Protein AF-A0A6N6PFJ3-F1 (afdb_monomer_lite)

Foldseek 3Di:
DDQDPPPQLLQQLLLVLLVVLQVLCPVQAFEFLAPDPDPVRGSDDRHDDPPQDSLLSVLLLLVSLVVSQFPHFPDRYWYNSSDWGDQGWTHHPNAIKGKTAQAWEQFAPPRDIDRARMWIFSDRPRDYLVGTAETEHRAARDADDPVNLVVQLVRCVRSVYLFAEYEYQDDHDPVRCVVSLLQLHHYDYLQCHHPCVCVSSVPSVVSSVVSSVSVVCRSVPSSNNVSVVVVVVVVVVVVVVD

Secondary structure (DSSP, 8-state):
--S----HHHHHHHHHHHHHHHHHTTTT-EEBSSSS--GGGBS-SSS--TTS-HHHHHHHHHHHHHHHHSSEE--SEE--TTS-EEEEEEEETTEEEEEEES--B--SSS---B--SEEEESSSSSP-TTTEEEEEEEE-SS---HHHHHHHHHHHHHTT-SEEEEEESS---HHHHHHHHHTT-EEEE-STTSTTHHHHHH-HHHHHHHHHHHHHHHHHH-HHHHHHHHHHHHHHHHHH--

Radius of gyration: 18.18 Å; chains: 1; bounding box: 52×40×50 Å

Structure (mmCIF, N/CA/C/O backbone):
data_AF-A0A6N6PFJ3-F1
#
_entry.id   AF-A0A6N6PFJ3-F1
#
loop_
_atom_site.group_PDB
_atom_site.id
_atom_site.type_symbol
_atom_site.label_atom_id
_atom_site.label_alt_id
_atom_site.label_comp_id
_atom_site.label_asym_id
_atom_site.label_entity_id
_atom_site.label_seq_id
_atom_site.pdbx_PDB_ins_code
_atom_site.Cartn_x
_atom_site.Cartn_y
_atom_site.Cartn_z
_atom_site.occupancy
_atom_site.B_iso_or_equiv
_atom_site.auth_seq_id
_atom_site.auth_comp_id
_atom_site.auth_asym_id
_atom_site.auth_atom_id
_atom_site.pdbx_PDB_model_num
ATOM 1 N N . MET A 1 1 ? -1.881 21.191 -17.661 1.00 35.72 1 MET A N 1
ATOM 2 C CA . MET A 1 1 ? -3.012 20.620 -16.899 1.00 35.72 1 MET A CA 1
ATOM 3 C C . MET A 1 1 ? -2.666 20.710 -15.430 1.00 35.72 1 MET A C 1
ATOM 5 O O . MET A 1 1 ? -1.592 20.262 -15.059 1.00 35.72 1 MET A O 1
ATOM 9 N N . THR A 1 2 ? -3.509 21.355 -14.636 1.00 32.47 2 THR A N 1
ATOM 10 C CA . THR A 1 2 ? -3.281 21.620 -13.210 1.00 32.47 2 THR A CA 1
ATOM 11 C C . THR A 1 2 ? -3.648 20.371 -12.399 1.00 32.47 2 THR A C 1
ATOM 13 O O . THR A 1 2 ? -4.821 19.996 -12.398 1.00 32.47 2 THR A O 1
ATOM 16 N N . PRO A 1 3 ? -2.707 19.688 -11.724 1.00 39.97 3 PRO A N 1
ATOM 17 C CA . PRO A 1 3 ? -3.039 18.558 -10.869 1.00 39.97 3 PRO A CA 1
ATOM 18 C C . PRO A 1 3 ? -3.473 19.085 -9.497 1.00 39.97 3 PRO A C 1
ATOM 20 O O . PRO A 1 3 ? -2.652 19.238 -8.603 1.00 39.97 3 PRO A O 1
ATOM 23 N N . GLN A 1 4 ? -4.756 19.430 -9.371 1.00 44.47 4 GLN A N 1
ATOM 24 C CA . GLN A 1 4 ? -5.528 19.520 -8.121 1.00 44.47 4 GLN A CA 1
ATOM 25 C C . GLN A 1 4 ? -6.959 19.954 -8.474 1.00 44.47 4 GLN A C 1
ATOM 27 O O . GLN A 1 4 ? -7.390 21.069 -8.201 1.00 44.47 4 GLN A O 1
ATOM 32 N N . GLN A 1 5 ? -7.718 19.073 -9.126 1.00 52.88 5 GLN A N 1
ATOM 33 C CA . GLN A 1 5 ? -9.142 19.049 -8.815 1.00 52.88 5 GLN A CA 1
ATOM 34 C C . GLN A 1 5 ? -9.257 18.206 -7.551 1.00 52.88 5 GLN A C 1
ATOM 36 O O . GLN A 1 5 ? -9.000 17.002 -7.574 1.00 52.88 5 GLN A O 1
ATOM 41 N N . ASP A 1 6 ? -9.532 18.869 -6.427 1.00 71.38 6 ASP A N 1
ATOM 42 C CA . ASP A 1 6 ? -10.048 18.193 -5.244 1.00 71.38 6 ASP A CA 1
ATOM 43 C C . ASP A 1 6 ? -11.281 17.416 -5.701 1.00 71.38 6 ASP A C 1
ATOM 45 O O . ASP A 1 6 ? -12.281 18.014 -6.085 1.00 71.38 6 ASP A O 1
ATOM 49 N N . ASP A 1 7 ? -11.180 16.090 -5.732 1.00 86.75 7 ASP A N 1
ATOM 50 C CA . ASP A 1 7 ? -12.305 15.199 -5.982 1.00 86.75 7 ASP A CA 1
ATOM 51 C C . ASP A 1 7 ? -12.943 14.858 -4.625 1.00 86.75 7 ASP A C 1
ATOM 53 O O . ASP A 1 7 ? -12.467 13.950 -3.924 1.00 86.75 7 ASP A O 1
ATOM 57 N N . PRO A 1 8 ? -13.965 15.617 -4.178 1.00 90.81 8 PRO A N 1
ATOM 58 C CA . PRO A 1 8 ? -14.536 15.452 -2.849 1.00 90.81 8 PRO A CA 1
ATOM 59 C C . PRO A 1 8 ? -15.237 14.103 -2.688 1.00 90.81 8 PRO A C 1
ATOM 61 O O . PRO A 1 8 ? -15.271 13.569 -1.579 1.00 90.81 8 PRO A O 1
ATOM 64 N N . GLU A 1 9 ? -15.775 13.538 -3.771 1.00 93.06 9 GLU A N 1
ATOM 65 C CA . GLU A 1 9 ? -16.478 12.258 -3.733 1.00 93.06 9 GLU A CA 1
ATOM 66 C C . GLU A 1 9 ? -15.495 11.107 -3.544 1.00 93.06 9 GLU A C 1
ATOM 68 O O . GLU A 1 9 ? -15.681 10.285 -2.648 1.00 93.06 9 GLU A O 1
ATOM 73 N N . ALA A 1 10 ? -14.409 11.081 -4.321 1.00 92.56 10 ALA A N 1
ATOM 74 C CA . ALA A 1 10 ? -13.357 10.082 -4.166 1.00 92.56 10 ALA A CA 1
ATOM 75 C C . ALA A 1 10 ? -12.682 10.184 -2.790 1.00 92.56 10 ALA A C 1
ATOM 77 O O . ALA A 1 10 ? -12.430 9.175 -2.128 1.00 92.56 10 ALA A O 1
ATOM 78 N N . ARG A 1 11 ? -12.454 11.410 -2.303 1.00 94.06 11 ARG A N 1
ATOM 79 C CA . ARG A 1 11 ? -11.951 11.659 -0.947 1.00 94.06 11 ARG A CA 1
ATOM 80 C C . ARG A 1 11 ? -12.888 11.098 0.126 1.00 94.06 11 ARG A C 1
ATOM 82 O O . ARG A 1 11 ? -12.424 10.474 1.081 1.00 94.06 11 ARG A O 1
ATOM 89 N N . LEU A 1 12 ? -14.195 11.314 -0.014 1.00 95.31 12 LEU A N 1
ATOM 90 C CA . LEU A 1 12 ? -15.191 10.775 0.910 1.00 95.31 12 LEU A CA 1
ATOM 91 C C . LEU A 1 12 ? -15.272 9.244 0.825 1.00 95.31 12 LEU A C 1
ATOM 93 O O . LEU A 1 12 ? -15.389 8.588 1.857 1.00 95.31 12 LEU A O 1
ATOM 97 N N . ALA A 1 13 ? -15.162 8.671 -0.373 1.00 95.69 13 ALA A N 1
ATOM 98 C CA . ALA A 1 13 ? -15.132 7.227 -0.583 1.00 95.69 13 ALA A CA 1
ATOM 99 C C . ALA A 1 13 ? -13.920 6.576 0.104 1.00 95.69 13 ALA A C 1
ATOM 101 O O . ALA A 1 13 ? -14.083 5.596 0.829 1.00 95.69 13 ALA A O 1
ATOM 102 N N . LEU A 1 14 ? -12.726 7.168 -0.033 1.00 96.50 14 LEU A N 1
ATOM 103 C CA . LEU A 1 14 ? -11.518 6.741 0.686 1.00 96.50 14 LEU A CA 1
ATOM 104 C C . LEU A 1 14 ? -11.715 6.787 2.205 1.00 96.50 14 LEU A C 1
ATOM 106 O O . LEU A 1 14 ? -11.355 5.842 2.904 1.00 96.50 14 LEU A O 1
ATOM 110 N N . TRP A 1 15 ? -12.319 7.861 2.721 1.00 97.25 15 TRP A N 1
ATOM 111 C CA . TRP A 1 15 ? -12.617 7.984 4.148 1.00 97.25 15 TRP A CA 1
ATOM 112 C C . TRP A 1 15 ? -13.581 6.900 4.638 1.00 97.25 15 TRP A C 1
ATOM 114 O O . TRP A 1 15 ? -13.309 6.229 5.629 1.00 97.25 15 TRP A O 1
ATOM 124 N N . ARG A 1 16 ? -14.681 6.670 3.915 1.00 97.31 16 ARG A N 1
ATOM 125 C CA . ARG A 1 16 ? -15.645 5.612 4.249 1.00 97.31 16 ARG A CA 1
ATOM 126 C C . ARG A 1 16 ? -15.016 4.222 4.182 1.00 97.31 16 ARG A C 1
ATOM 128 O O . ARG A 1 16 ? -15.313 3.387 5.029 1.00 97.31 16 ARG A O 1
ATOM 135 N N . ALA A 1 17 ? -14.125 3.982 3.220 1.00 97.69 17 ALA A N 1
ATOM 136 C CA . ALA A 1 17 ? -13.386 2.728 3.123 1.00 97.69 17 ALA A CA 1
ATOM 137 C C . ALA A 1 17 ? -12.462 2.528 4.332 1.00 97.69 17 ALA A C 1
ATOM 139 O O . ALA A 1 17 ? -12.436 1.440 4.897 1.00 97.69 17 ALA A O 1
ATOM 140 N N . LEU A 1 18 ? -11.765 3.573 4.790 1.00 97.94 18 LEU A N 1
ATOM 141 C CA . LEU A 1 18 ? -10.953 3.516 6.011 1.00 97.94 18 LEU A CA 1
ATOM 142 C C . LEU A 1 18 ? -11.776 3.156 7.247 1.00 97.94 18 LEU A C 1
ATOM 144 O O . LEU A 1 18 ? -11.368 2.277 8.005 1.00 97.94 18 LEU A O 1
ATOM 148 N N . LEU A 1 19 ? -12.930 3.803 7.436 1.00 97.19 19 LEU A N 1
ATOM 149 C CA . LEU A 1 19 ? -13.835 3.486 8.543 1.00 97.19 19 LEU A CA 1
ATOM 150 C C . LEU A 1 19 ? -14.311 2.033 8.463 1.00 97.19 19 LEU A C 1
ATOM 152 O O . LEU A 1 19 ? -14.196 1.305 9.444 1.00 97.19 19 LEU A O 1
ATOM 156 N N . ASN A 1 20 ? -14.731 1.581 7.277 1.00 96.56 20 ASN A N 1
ATOM 157 C CA . ASN A 1 20 ? -15.160 0.201 7.057 1.00 96.56 20 ASN A CA 1
ATOM 158 C C . ASN A 1 20 ? -14.063 -0.817 7.408 1.00 96.56 20 ASN A C 1
ATOM 160 O O . ASN A 1 20 ? -14.332 -1.811 8.081 1.00 96.56 20 ASN A O 1
ATOM 164 N N . VAL A 1 21 ? -12.813 -0.588 6.987 1.00 97.31 21 VAL A N 1
ATOM 165 C CA . VAL A 1 21 ? -11.711 -1.498 7.343 1.00 97.31 21 VAL A CA 1
ATOM 166 C C . VAL A 1 21 ? -11.401 -1.427 8.832 1.00 97.31 21 VAL A C 1
ATOM 168 O O . VAL A 1 21 ? -11.184 -2.466 9.449 1.00 97.31 21 VAL A O 1
ATOM 171 N N . SER A 1 22 ? -11.407 -0.231 9.423 1.00 96.94 22 SER A N 1
ATOM 172 C CA . SER A 1 22 ? -11.178 -0.046 10.857 1.00 96.94 22 SER A CA 1
ATOM 173 C C . SER A 1 22 ? -12.205 -0.807 11.700 1.00 96.94 22 SER A C 1
ATOM 175 O O . SER A 1 22 ? -11.836 -1.443 12.683 1.00 96.94 22 SER A O 1
ATOM 177 N N . GLU A 1 23 ? -13.479 -0.787 11.309 1.00 95.69 23 GLU A N 1
ATOM 178 C CA . GLU A 1 23 ? -14.543 -1.565 11.953 1.00 95.69 23 GLU A CA 1
ATOM 179 C C . GLU A 1 23 ? -14.318 -3.071 11.800 1.00 95.69 23 GLU A C 1
ATOM 181 O O . GLU A 1 23 ? -14.453 -3.817 12.763 1.00 95.69 23 GLU A O 1
ATOM 186 N N . ARG A 1 24 ? -13.903 -3.536 10.618 1.00 96.06 24 ARG A N 1
ATOM 187 C CA . ARG A 1 24 ? -13.606 -4.961 10.372 1.00 96.06 24 ARG A CA 1
ATOM 188 C C . ARG A 1 24 ? -12.360 -5.464 11.097 1.00 96.06 24 ARG A C 1
ATOM 190 O O . ARG A 1 24 ? -12.222 -6.665 11.311 1.00 96.06 24 ARG A O 1
ATOM 197 N N . LEU A 1 25 ? -11.445 -4.563 11.443 1.00 96.81 25 LEU A N 1
ATOM 198 C CA . LEU A 1 25 ? -10.287 -4.851 12.285 1.00 96.81 25 LEU A CA 1
ATOM 199 C C . LEU A 1 25 ? -10.635 -4.845 13.780 1.00 96.81 25 LEU A C 1
ATOM 201 O O . LEU A 1 25 ? -9.824 -5.311 14.587 1.00 96.81 25 LEU A O 1
ATOM 205 N N . ALA A 1 26 ? -11.826 -4.367 14.164 1.00 93.69 26 ALA A N 1
ATOM 206 C CA . ALA A 1 26 ? -12.260 -4.373 15.553 1.00 93.69 26 ALA A CA 1
ATOM 207 C C . ALA A 1 26 ? -12.251 -5.804 16.113 1.00 93.69 26 ALA A C 1
ATOM 209 O O . ALA A 1 26 ? -12.716 -6.750 15.484 1.00 93.69 26 ALA A O 1
ATOM 210 N N . GLY A 1 27 ? -11.668 -5.963 17.301 1.00 92.38 27 GLY A N 1
ATOM 211 C CA . GLY A 1 27 ? -11.434 -7.269 17.925 1.00 92.38 27 GLY A CA 1
ATOM 212 C C . GLY A 1 27 ? -10.081 -7.903 17.583 1.00 92.38 27 GLY A C 1
ATOM 213 O O . GLY A 1 27 ? -9.608 -8.724 18.360 1.00 92.38 27 GLY A O 1
ATOM 214 N N . ARG A 1 28 ? -9.417 -7.484 16.494 1.00 96.31 28 ARG A N 1
ATOM 215 C CA . ARG A 1 28 ? -8.038 -7.895 16.159 1.00 96.31 28 ARG A CA 1
ATOM 216 C C . ARG A 1 28 ? -7.018 -6.819 16.519 1.00 96.31 28 ARG A C 1
ATOM 218 O O . ARG A 1 28 ? -6.002 -7.118 17.132 1.00 96.31 28 ARG A O 1
ATOM 225 N N . CYS A 1 29 ? -7.304 -5.565 16.172 1.00 96.19 29 CYS A N 1
ATOM 226 C CA . CYS A 1 29 ? -6.522 -4.407 16.598 1.00 96.19 29 CYS A CA 1
ATOM 227 C C . CYS A 1 29 ? -7.373 -3.129 16.575 1.00 96.19 29 CYS A C 1
ATOM 229 O O . CYS A 1 29 ? -8.231 -2.956 15.709 1.00 96.19 29 CYS A O 1
ATOM 231 N N . ALA A 1 30 ? -7.114 -2.197 17.488 1.00 95.75 30 ALA A N 1
ATOM 232 C CA . ALA A 1 30 ? -7.707 -0.865 17.444 1.00 95.75 30 ALA A CA 1
ATOM 233 C C . ALA A 1 30 ? -6.847 0.097 16.607 1.00 95.75 30 ALA A C 1
ATOM 235 O O . ALA A 1 30 ? -5.619 0.090 16.696 1.00 95.75 30 ALA A O 1
ATOM 236 N N . VAL A 1 31 ? -7.500 0.942 15.806 1.00 96.56 31 VAL A N 1
ATOM 237 C CA . VAL A 1 31 ? -6.848 1.849 14.850 1.00 96.56 31 VAL A CA 1
ATOM 238 C C . VAL A 1 31 ? -7.044 3.307 15.268 1.00 96.56 31 VAL A C 1
ATOM 240 O O . VAL A 1 31 ? -8.169 3.745 15.522 1.00 96.56 31 VAL A O 1
ATOM 243 N N . PHE A 1 32 ? -5.951 4.071 15.308 1.00 96.25 32 PHE A N 1
ATOM 244 C CA . PHE A 1 32 ? -5.934 5.458 15.770 1.00 96.25 32 PHE A CA 1
ATOM 245 C C . PHE A 1 32 ? -5.238 6.392 14.772 1.00 96.25 32 PHE A C 1
ATOM 247 O O . PHE A 1 32 ? -4.168 6.091 14.238 1.00 96.25 32 PHE A O 1
ATOM 254 N N . ALA A 1 33 ? -5.819 7.574 14.579 1.00 94.19 33 ALA A N 1
ATOM 255 C CA . ALA A 1 33 ? -5.208 8.700 13.879 1.00 94.19 33 ALA A CA 1
ATOM 256 C C . ALA A 1 33 ? -4.130 9.400 14.727 1.00 94.19 33 ALA A C 1
ATOM 258 O O . ALA A 1 33 ? -3.203 9.993 14.180 1.00 94.19 33 ALA A O 1
ATOM 259 N N . SER A 1 34 ? -4.241 9.335 16.054 1.00 92.12 34 SER A N 1
ATOM 260 C CA . SER A 1 34 ? -3.314 9.944 17.014 1.00 92.12 34 SER A CA 1
ATOM 261 C C . SER A 1 34 ? -2.067 9.092 17.251 1.00 92.12 34 SER A C 1
ATOM 263 O O . SER A 1 34 ? -2.073 7.881 17.049 1.00 92.12 34 SER A O 1
ATOM 265 N N . ARG A 1 35 ? -0.991 9.715 17.753 1.00 90.00 35 ARG A N 1
ATOM 266 C CA . ARG A 1 35 ? 0.256 9.018 18.140 1.00 90.00 35 ARG A CA 1
ATOM 267 C C . ARG A 1 35 ? 0.108 8.122 19.368 1.00 90.00 35 ARG A C 1
ATOM 269 O O . ARG A 1 35 ? 0.839 7.145 19.491 1.00 90.00 35 ARG A O 1
ATOM 276 N N . LEU A 1 36 ? -0.828 8.456 20.251 1.00 90.25 36 LEU A N 1
ATOM 277 C CA . LEU A 1 36 ? -1.153 7.691 21.453 1.00 90.25 36 LEU A CA 1
ATOM 278 C C . LEU A 1 36 ? -2.546 7.065 21.308 1.00 90.25 36 LEU A C 1
ATOM 280 O O . LEU A 1 36 ? -3.405 7.692 20.686 1.00 90.25 36 LEU A O 1
ATOM 284 N N . PRO A 1 37 ? -2.796 5.869 21.867 1.00 89.00 37 PRO A N 1
ATOM 285 C CA . PRO A 1 37 ? -4.084 5.185 21.766 1.00 89.00 37 PRO A CA 1
ATOM 286 C C . PRO A 1 37 ? -5.121 5.826 22.703 1.00 89.00 37 PRO A C 1
ATOM 288 O O . PRO A 1 37 ? -5.411 5.316 23.782 1.00 89.00 37 PRO A O 1
ATOM 291 N N . MET A 1 38 ? -5.657 6.974 22.297 1.00 89.50 38 MET A N 1
ATOM 292 C CA . MET A 1 38 ? -6.674 7.731 23.030 1.00 89.50 38 MET A CA 1
ATOM 293 C C . MET A 1 38 ? -8.038 7.586 22.346 1.00 89.50 38 MET A C 1
ATOM 295 O O . MET A 1 38 ? -8.109 7.383 21.134 1.00 89.50 38 MET A O 1
ATOM 299 N N . GLN A 1 39 ? -9.132 7.635 23.112 1.00 81.81 39 GLN A N 1
ATOM 300 C CA . GLN A 1 39 ? -10.478 7.360 22.589 1.00 81.81 39 GLN A CA 1
ATOM 301 C C . GLN A 1 39 ? -10.910 8.358 21.500 1.00 81.81 39 GLN A C 1
ATOM 303 O O . GLN A 1 39 ? -11.465 7.944 20.485 1.00 81.81 39 GLN A O 1
ATOM 308 N N . ASP A 1 40 ? -10.598 9.638 21.690 1.00 84.25 40 ASP A N 1
ATOM 309 C CA . ASP A 1 40 ? -10.771 10.740 20.731 1.00 84.25 40 ASP A CA 1
ATOM 310 C C . ASP A 1 40 ? -9.865 10.621 19.495 1.00 84.25 40 ASP A C 1
ATOM 312 O O . ASP A 1 40 ? -10.120 11.217 18.453 1.00 84.25 40 ASP A O 1
ATOM 316 N N . GLY A 1 41 ? -8.804 9.827 19.601 1.00 84.06 41 GLY A N 1
ATOM 317 C CA . GLY A 1 41 ? -7.869 9.543 18.527 1.00 84.06 41 GLY A CA 1
ATOM 318 C C . GLY A 1 41 ? -8.284 8.400 17.604 1.00 84.06 41 GLY A C 1
ATOM 319 O O . GLY A 1 41 ? -7.562 8.120 16.645 1.00 84.06 41 GLY A O 1
ATOM 320 N N . ARG A 1 42 ? -9.396 7.703 17.875 1.00 90.56 42 ARG A N 1
ATOM 321 C CA . ARG A 1 42 ? -9.893 6.620 17.007 1.00 90.56 42 ARG A CA 1
ATOM 322 C C . ARG A 1 42 ? -10.372 7.164 15.662 1.00 90.56 42 ARG A C 1
ATOM 324 O O . ARG A 1 42 ? -10.829 8.297 15.562 1.00 90.56 42 ARG A O 1
ATOM 331 N N . LEU A 1 43 ? -10.303 6.343 14.616 1.00 90.81 43 LEU A N 1
ATOM 332 C CA . LEU A 1 43 ? -10.929 6.694 13.339 1.00 90.81 43 LEU A CA 1
ATOM 333 C C . LEU A 1 43 ? -12.455 6.716 13.496 1.00 90.81 43 LEU A C 1
ATOM 335 O O . LEU A 1 43 ? -13.070 5.675 13.708 1.00 90.81 43 LEU A O 1
ATOM 339 N N . HIS A 1 44 ? -13.059 7.901 13.408 1.00 90.38 44 HIS A N 1
ATOM 340 C CA . HIS A 1 44 ? -14.507 8.089 13.492 1.00 90.38 44 HIS A CA 1
ATOM 341 C C . HIS A 1 44 ? -14.959 9.358 12.753 1.00 90.38 44 HIS A C 1
ATOM 343 O O . HIS A 1 44 ? -14.154 10.236 12.445 1.00 90.38 44 HIS A O 1
ATOM 349 N N . GLY A 1 45 ? -16.271 9.497 12.542 1.00 89.88 45 GLY A N 1
ATOM 350 C CA . GLY A 1 45 ? -16.900 10.690 11.965 1.00 89.88 45 GLY A CA 1
ATOM 351 C C . GLY A 1 45 ? -17.214 10.569 10.473 1.00 89.88 45 GLY A C 1
ATOM 352 O O . GLY A 1 45 ? -16.649 9.750 9.760 1.00 89.88 45 GLY A O 1
ATOM 353 N N . GLU A 1 46 ? -18.129 11.399 9.977 1.00 90.81 46 GLU A N 1
ATOM 354 C CA . GLU A 1 46 ? -18.691 11.243 8.624 1.00 90.81 46 GLU A CA 1
ATOM 355 C C . GLU A 1 46 ? -17.772 11.726 7.493 1.00 90.81 46 GLU A C 1
ATOM 357 O O . GLU A 1 46 ? -17.953 11.339 6.337 1.00 90.81 46 GLU A O 1
ATOM 362 N N . LYS A 1 47 ? -16.803 12.597 7.801 1.00 92.75 47 LYS A N 1
ATOM 363 C CA . LYS A 1 47 ? -15.944 13.261 6.812 1.00 92.75 47 LYS A CA 1
ATOM 364 C C . LYS A 1 47 ? -14.477 13.234 7.244 1.00 92.75 47 LYS A C 1
ATOM 366 O O . LYS A 1 47 ? -14.200 13.380 8.435 1.00 92.75 47 LYS A O 1
ATOM 371 N N . PRO A 1 48 ? -13.534 13.138 6.290 1.00 92.88 48 PRO A N 1
ATOM 372 C CA . PRO A 1 48 ? -12.116 13.166 6.610 1.00 92.88 48 PRO A CA 1
ATOM 373 C C . PRO A 1 48 ? -11.691 14.562 7.096 1.00 92.88 48 PRO A C 1
ATOM 375 O O . PRO A 1 48 ? -12.060 15.563 6.466 1.00 92.88 48 PRO A O 1
ATOM 378 N N . PRO A 1 49 ? -10.859 14.658 8.150 1.00 91.81 49 PRO A N 1
ATOM 379 C CA . PRO A 1 49 ? -10.249 15.914 8.579 1.00 91.81 49 PRO A CA 1
ATOM 380 C C . PRO A 1 49 ? -9.580 16.667 7.422 1.00 91.81 49 PRO A C 1
ATOM 382 O O . PRO A 1 49 ? -8.851 16.075 6.626 1.00 91.81 49 PRO A O 1
ATOM 385 N N . LYS A 1 50 ? -9.788 17.988 7.330 1.00 89.56 50 LYS A N 1
ATOM 386 C CA . LYS A 1 50 ? -9.218 18.829 6.253 1.00 89.56 50 LYS A CA 1
ATOM 387 C C . LYS A 1 50 ? -7.684 18.827 6.222 1.00 89.56 50 LYS A C 1
ATOM 389 O O . LYS A 1 50 ? -7.101 19.057 5.172 1.00 89.56 50 LYS A O 1
ATOM 394 N N . SER A 1 51 ? -7.045 18.561 7.359 1.00 91.62 51 SER A N 1
ATOM 395 C CA . SER A 1 51 ? -5.588 18.474 7.498 1.00 91.62 51 SER A CA 1
ATOM 396 C C . SER A 1 51 ? -4.973 17.224 6.861 1.00 91.62 51 SER A C 1
ATOM 398 O O . SER A 1 51 ? -3.759 17.176 6.693 1.00 91.62 51 SER A O 1
ATOM 400 N N . ILE A 1 52 ? -5.780 16.215 6.519 1.00 92.44 52 ILE A N 1
ATOM 401 C CA . ILE A 1 52 ? -5.306 14.956 5.936 1.00 92.44 52 ILE A CA 1
ATOM 402 C C . ILE A 1 52 ? -5.438 15.038 4.420 1.00 92.44 52 ILE A C 1
ATOM 404 O O . ILE A 1 52 ? -6.543 15.172 3.905 1.00 92.44 52 ILE A O 1
ATOM 408 N N . ALA A 1 53 ? -4.346 14.918 3.681 1.00 91.88 53 ALA A N 1
ATOM 409 C CA . ALA A 1 53 ? -4.365 14.927 2.222 1.00 91.88 53 ALA A CA 1
ATOM 410 C C . ALA A 1 53 ? -4.845 13.585 1.628 1.00 91.88 53 ALA A C 1
ATOM 412 O O . ALA A 1 53 ? -4.775 12.545 2.278 1.00 91.88 53 ALA A O 1
ATOM 413 N N . ASN A 1 54 ? -5.294 13.580 0.365 1.00 91.06 54 ASN A N 1
ATOM 414 C CA . ASN A 1 54 ? -5.803 12.360 -0.289 1.00 91.06 54 ASN A CA 1
ATOM 415 C C . ASN A 1 54 ? -4.765 11.231 -0.335 1.00 91.06 54 ASN A C 1
ATOM 417 O O . ASN A 1 54 ? -5.108 10.080 -0.093 1.00 91.06 54 ASN A O 1
ATOM 421 N N . TRP A 1 55 ? -3.490 11.553 -0.572 1.00 91.50 55 TRP A N 1
ATOM 422 C CA . TRP A 1 55 ? -2.416 10.556 -0.573 1.00 91.50 55 TRP A CA 1
ATOM 423 C C . TRP A 1 55 ? -2.262 9.863 0.794 1.00 91.50 55 TRP A C 1
ATOM 425 O O . TRP A 1 55 ? -2.062 8.656 0.827 1.00 91.50 55 TRP A O 1
ATOM 435 N N . GLN A 1 56 ? -2.473 10.573 1.912 1.00 94.88 56 GLN A N 1
ATOM 436 C CA . GLN A 1 56 ? -2.448 9.974 3.257 1.00 94.88 56 GLN A CA 1
ATOM 437 C C . GLN A 1 56 ? -3.620 9.017 3.479 1.00 94.88 56 GLN A C 1
ATOM 439 O O . GLN A 1 56 ? -3.479 8.030 4.193 1.00 94.88 56 GLN A O 1
ATOM 444 N N . LEU A 1 57 ? -4.779 9.291 2.870 1.00 95.94 57 LEU A N 1
ATOM 445 C CA . LEU A 1 57 ? -5.922 8.378 2.931 1.00 95.94 57 LEU A CA 1
ATOM 446 C C . LEU A 1 57 ? -5.625 7.072 2.183 1.00 95.94 57 LEU A C 1
ATOM 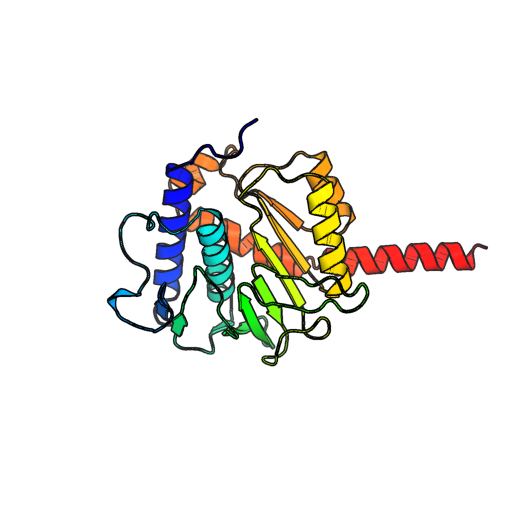448 O O . LEU A 1 57 ? -5.995 6.002 2.657 1.00 95.94 57 LEU A O 1
ATOM 452 N N . VAL A 1 58 ? -4.935 7.152 1.043 1.00 96.00 58 VAL A N 1
ATOM 453 C CA . VAL A 1 58 ? -4.535 5.981 0.244 1.00 96.00 58 VAL A CA 1
ATOM 454 C C . VAL A 1 58 ? -3.448 5.169 0.951 1.00 96.00 58 VAL A C 1
ATOM 456 O O . VAL A 1 58 ? -3.540 3.941 0.985 1.00 96.00 58 VAL A O 1
ATOM 459 N N . GLU A 1 59 ? -2.468 5.833 1.572 1.00 96.62 59 GLU A N 1
ATOM 460 C CA . GLU A 1 59 ? -1.461 5.181 2.423 1.00 96.62 59 GLU A CA 1
ATOM 461 C C . GLU A 1 59 ? -2.119 4.436 3.585 1.00 96.62 59 GLU A C 1
ATOM 463 O O . GLU A 1 59 ? -1.900 3.236 3.760 1.00 96.62 59 GLU A O 1
ATOM 468 N N . ALA A 1 60 ? -2.986 5.119 4.337 1.00 97.69 60 ALA 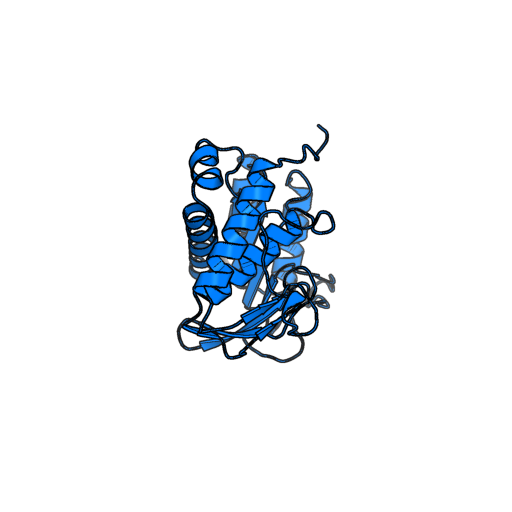A N 1
ATOM 469 C CA . ALA A 1 60 ? -3.702 4.514 5.450 1.00 97.69 60 ALA A CA 1
ATOM 470 C C . ALA A 1 60 ? -4.567 3.333 4.980 1.00 97.69 60 ALA A C 1
ATOM 472 O O . ALA A 1 60 ? -4.561 2.280 5.612 1.00 97.69 60 ALA A O 1
ATOM 473 N N . LEU A 1 61 ? -5.269 3.459 3.847 1.00 98.00 61 LEU A N 1
ATOM 474 C CA . LEU A 1 61 ? -6.121 2.386 3.333 1.00 98.00 61 LEU A CA 1
ATOM 475 C C . LEU A 1 61 ? -5.286 1.179 2.903 1.00 98.00 61 LEU A C 1
ATOM 477 O O . LEU A 1 61 ? -5.672 0.045 3.172 1.00 98.00 61 LEU A O 1
ATOM 481 N N . SER A 1 62 ? -4.123 1.419 2.296 1.00 98.25 62 SER A N 1
ATOM 482 C CA . SER A 1 62 ? -3.177 0.365 1.930 1.00 98.25 62 SER A CA 1
ATOM 483 C C . SER A 1 62 ? -2.641 -0.354 3.168 1.00 98.25 62 SER A C 1
ATOM 485 O O . SER A 1 62 ? -2.645 -1.583 3.199 1.00 98.25 62 SER A O 1
ATOM 487 N N . LEU A 1 63 ? -2.258 0.383 4.218 1.00 98.25 63 LEU A N 1
ATOM 488 C CA . LEU A 1 63 ? -1.863 -0.202 5.500 1.00 98.25 63 LEU A CA 1
ATOM 489 C C . LEU A 1 63 ? -2.982 -1.074 6.078 1.00 98.25 63 LEU A C 1
ATOM 491 O O . LEU A 1 63 ? -2.758 -2.246 6.371 1.00 98.25 63 LEU A O 1
ATOM 495 N N . LEU A 1 64 ? -4.188 -0.522 6.235 1.00 98.25 64 LEU A N 1
ATOM 496 C CA . LEU A 1 64 ? -5.291 -1.250 6.857 1.00 98.25 64 LEU A CA 1
ATOM 497 C C . LEU A 1 64 ? -5.718 -2.464 6.021 1.00 98.25 64 LEU A C 1
ATOM 499 O O . LEU A 1 64 ? -6.079 -3.490 6.589 1.00 98.25 64 LEU A O 1
ATOM 503 N N . ALA A 1 65 ? -5.624 -2.394 4.692 1.00 98.12 65 ALA A N 1
ATOM 504 C CA . ALA A 1 65 ? -5.864 -3.535 3.815 1.00 98.12 65 ALA A CA 1
ATOM 505 C C . ALA A 1 65 ? -4.822 -4.652 4.002 1.00 98.12 65 ALA A C 1
ATOM 507 O O . ALA A 1 65 ? -5.199 -5.823 3.992 1.00 98.12 65 ALA A O 1
ATOM 508 N N . ILE A 1 66 ? -3.542 -4.316 4.229 1.00 97.75 66 ILE A N 1
ATOM 509 C CA . ILE A 1 66 ? -2.515 -5.308 4.595 1.00 97.75 66 ILE A CA 1
ATOM 510 C C . ILE A 1 66 ? -2.883 -5.968 5.929 1.00 97.75 66 ILE A C 1
ATOM 512 O O . ILE A 1 66 ? -2.911 -7.191 6.018 1.00 97.75 66 ILE A O 1
ATOM 516 N N . LEU A 1 67 ? -3.226 -5.175 6.950 1.00 97.88 67 LEU A N 1
ATOM 517 C CA . LEU A 1 67 ? -3.606 -5.691 8.272 1.00 97.88 67 LEU A CA 1
ATOM 518 C C . LEU A 1 67 ? -4.850 -6.583 8.215 1.00 97.88 67 LEU A C 1
ATOM 520 O O . LEU A 1 67 ? -4.904 -7.629 8.855 1.00 97.88 67 LEU A O 1
ATOM 524 N N . LEU A 1 68 ? -5.840 -6.200 7.409 1.00 97.06 68 LEU A N 1
ATOM 525 C CA . LEU A 1 68 ? -7.068 -6.964 7.216 1.00 97.06 68 LEU A CA 1
ATOM 526 C C . LEU A 1 68 ? -6.788 -8.361 6.643 1.00 97.06 68 LEU A C 1
ATOM 528 O O . LEU A 1 68 ? -7.513 -9.301 6.961 1.00 97.06 68 LEU A O 1
ATOM 532 N N . ARG A 1 69 ? -5.753 -8.486 5.804 1.00 96.44 69 ARG A N 1
ATOM 533 C CA . ARG A 1 69 ? -5.351 -9.728 5.128 1.00 96.44 69 ARG A CA 1
ATOM 534 C C . ARG A 1 69 ? -4.301 -10.542 5.880 1.00 96.44 69 ARG A C 1
ATOM 536 O O . ARG A 1 69 ? -4.107 -11.692 5.507 1.00 96.44 69 ARG A O 1
ATOM 543 N N . ALA A 1 70 ? -3.646 -9.970 6.889 1.00 97.06 70 ALA A N 1
ATOM 544 C CA . ALA A 1 70 ? -2.729 -10.707 7.750 1.00 97.06 70 ALA A CA 1
ATOM 545 C C . ALA A 1 70 ? -3.465 -11.850 8.465 1.00 97.06 70 ALA A C 1
ATOM 547 O O . ALA A 1 70 ? -4.651 -11.710 8.780 1.00 97.06 70 ALA A O 1
ATOM 548 N N . ASP A 1 71 ? -2.758 -12.937 8.761 1.00 96.81 71 ASP A N 1
ATOM 549 C CA . ASP A 1 71 ? -3.258 -14.045 9.577 1.00 96.81 71 ASP A CA 1
ATOM 550 C C . ASP A 1 71 ? -3.461 -13.545 11.017 1.00 96.81 71 ASP A C 1
ATOM 552 O O . ASP A 1 71 ? -4.572 -13.564 11.549 1.00 96.81 71 ASP A O 1
ATOM 556 N N . ASP A 1 72 ? -2.416 -12.929 11.581 1.00 97.31 72 ASP A N 1
ATOM 557 C CA . ASP A 1 72 ? -2.413 -12.341 12.921 1.00 97.31 72 ASP A CA 1
ATOM 558 C C . ASP A 1 72 ? -1.847 -10.917 12.910 1.00 97.31 72 ASP A C 1
ATOM 560 O O . ASP A 1 72 ? -0.925 -10.592 12.158 1.00 97.31 72 ASP A O 1
ATOM 564 N N . ILE A 1 73 ? -2.360 -10.075 13.808 1.00 97.75 73 ILE A N 1
ATOM 565 C CA . ILE A 1 73 ? -1.799 -8.756 14.113 1.00 97.75 73 ILE A CA 1
ATOM 566 C C . ILE A 1 73 ? -1.259 -8.842 15.536 1.00 97.75 73 ILE A C 1
ATOM 568 O O . ILE A 1 73 ? -2.019 -9.022 16.483 1.00 97.75 73 ILE A O 1
ATOM 572 N N . LEU A 1 74 ? 0.058 -8.733 15.694 1.00 96.31 74 LEU A N 1
ATOM 573 C CA . LEU A 1 74 ? 0.733 -9.013 16.966 1.00 96.31 74 LEU A CA 1
ATOM 574 C C . LEU A 1 74 ? 0.830 -7.768 1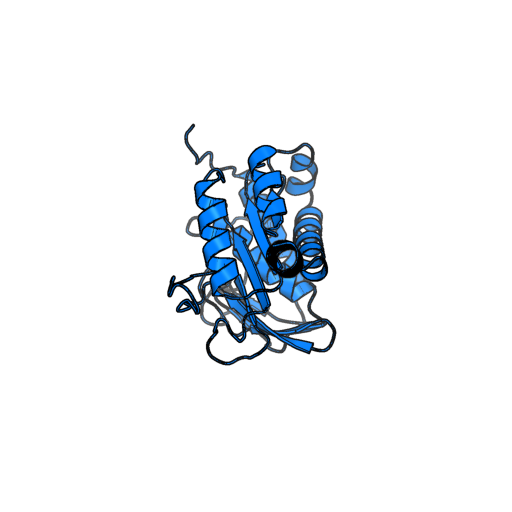7.866 1.00 96.31 74 LEU A C 1
ATOM 576 O O . LEU A 1 74 ? 1.588 -7.745 18.833 1.00 96.31 74 LEU A O 1
ATOM 580 N N . THR A 1 75 ? 0.068 -6.719 17.543 1.00 95.00 75 THR A N 1
ATOM 581 C CA . THR A 1 75 ? -0.100 -5.518 18.366 1.00 95.00 75 THR A CA 1
ATOM 582 C C . THR A 1 75 ? -1.585 -5.236 18.589 1.00 95.00 75 THR A C 1
ATOM 584 O O . THR A 1 75 ? -2.363 -5.272 17.633 1.00 95.00 75 THR A O 1
ATOM 587 N N . PRO A 1 76 ? -2.004 -4.890 19.819 1.00 94.50 76 PRO A N 1
ATOM 588 C CA . PRO A 1 76 ? -3.398 -4.550 20.089 1.00 94.50 76 PRO A CA 1
ATOM 589 C C . PRO A 1 76 ? -3.812 -3.219 19.451 1.00 94.50 76 PRO A C 1
ATOM 591 O O . PRO A 1 76 ? -4.997 -2.997 19.214 1.00 94.50 76 PRO A O 1
ATOM 594 N N . ASN A 1 77 ? -2.853 -2.325 19.182 1.00 95.81 77 ASN A N 1
ATOM 595 C CA . ASN A 1 77 ? -3.113 -0.969 18.711 1.00 95.81 77 ASN A CA 1
ATOM 596 C C . ASN A 1 77 ? -2.207 -0.609 17.529 1.00 95.81 77 ASN A C 1
ATOM 598 O O . ASN A 1 77 ? -0.999 -0.854 17.558 1.00 95.81 77 ASN A O 1
ATOM 602 N N . VAL A 1 78 ? -2.788 0.059 16.535 1.00 96.12 78 VAL A N 1
ATOM 603 C CA . VAL A 1 78 ? -2.080 0.726 15.441 1.00 96.12 78 VAL A CA 1
ATOM 604 C C . VAL A 1 78 ? -2.360 2.218 15.542 1.00 96.12 78 VAL A C 1
ATOM 606 O O . VAL A 1 78 ? -3.498 2.657 15.385 1.00 96.12 78 VAL A O 1
ATOM 609 N N . THR A 1 79 ? -1.326 3.000 15.834 1.00 96.19 79 THR A N 1
ATOM 610 C CA . THR A 1 79 ? -1.424 4.449 16.037 1.00 96.19 79 THR A CA 1
ATOM 611 C C . THR A 1 79 ? -0.897 5.228 14.836 1.00 96.19 79 THR A C 1
ATOM 613 O O . THR A 1 79 ? -0.189 4.689 13.987 1.00 96.19 79 THR A O 1
ATOM 616 N N . ASN A 1 80 ? -1.243 6.514 14.768 1.00 95.56 80 ASN A N 1
ATOM 617 C CA . ASN A 1 80 ? -0.733 7.490 13.806 1.00 95.56 80 ASN A CA 1
ATOM 618 C C . ASN A 1 80 ? -0.841 7.045 12.332 1.00 95.56 80 ASN A C 1
ATOM 620 O O . ASN A 1 80 ? 0.082 7.264 11.553 1.00 95.56 80 ASN A O 1
ATOM 624 N N . VAL A 1 81 ? -1.969 6.444 11.930 1.00 96.25 81 VAL A N 1
ATOM 625 C CA . VAL A 1 81 ? -2.142 5.845 10.583 1.00 96.25 81 VAL A CA 1
ATOM 626 C C . VAL A 1 81 ? -1.978 6.802 9.397 1.00 96.25 81 VAL A C 1
ATOM 628 O O . VAL A 1 81 ? -1.805 6.344 8.274 1.00 96.25 81 VAL A O 1
ATOM 631 N N . PHE A 1 82 ? -2.017 8.118 9.623 1.00 95.88 82 PHE A N 1
ATOM 632 C CA . PHE A 1 82 ? -1.797 9.138 8.587 1.00 95.88 82 PHE A CA 1
ATOM 633 C C . PHE A 1 82 ? -0.363 9.690 8.563 1.00 95.88 82 PHE A C 1
ATOM 635 O O . PHE A 1 82 ? -0.093 10.683 7.882 1.00 95.88 82 PHE A O 1
ATOM 642 N N . GLY A 1 83 ? 0.556 9.105 9.329 1.00 93.31 83 GLY A N 1
ATOM 643 C CA . GLY A 1 83 ? 1.947 9.532 9.405 1.00 93.31 83 GLY A CA 1
ATOM 644 C C . GLY A 1 83 ? 2.906 8.368 9.629 1.00 93.31 83 GLY A C 1
ATOM 645 O O . GLY A 1 83 ? 2.580 7.209 9.400 1.00 93.31 83 GLY A O 1
ATOM 646 N N . LYS A 1 84 ? 4.122 8.689 10.083 1.00 93.75 84 LYS A N 1
ATOM 647 C CA . LYS A 1 84 ? 5.153 7.686 10.367 1.00 93.75 84 LYS A CA 1
ATOM 648 C C . LYS A 1 84 ? 4.722 6.763 11.510 1.00 93.75 84 LYS A C 1
ATOM 650 O O . LYS A 1 84 ? 4.513 7.236 12.629 1.00 93.75 84 LYS A O 1
ATOM 655 N N . THR A 1 85 ? 4.678 5.467 11.228 1.00 92.19 85 THR A N 1
ATOM 656 C CA . THR A 1 85 ? 4.260 4.410 12.157 1.00 92.19 85 THR A CA 1
ATOM 657 C C . THR A 1 85 ? 5.059 3.140 11.903 1.00 92.19 85 THR A C 1
ATOM 659 O O . THR A 1 85 ? 5.534 2.900 10.795 1.00 92.19 85 THR A O 1
ATOM 662 N N . GLY A 1 86 ? 5.203 2.322 12.940 1.00 89.62 86 GLY A N 1
ATOM 663 C CA . GLY A 1 86 ? 5.868 1.028 12.890 1.00 89.62 86 GLY A CA 1
ATOM 664 C C . GLY A 1 86 ? 7.062 0.943 13.846 1.00 89.62 86 GLY A C 1
ATOM 665 O O . GLY A 1 86 ? 7.467 1.963 14.412 1.00 89.62 86 GLY A O 1
ATOM 666 N N . PRO A 1 87 ? 7.620 -0.260 14.039 1.00 95.88 87 PRO A N 1
ATOM 667 C CA . PRO A 1 87 ? 7.228 -1.501 13.367 1.00 95.88 87 PRO A CA 1
ATOM 668 C C . PRO A 1 87 ? 5.856 -2.023 13.820 1.00 95.88 87 PRO A C 1
ATOM 670 O O . PRO A 1 87 ? 5.569 -2.049 15.013 1.00 95.88 87 PRO A O 1
ATOM 673 N N . ILE A 1 88 ? 5.020 -2.463 12.875 1.00 97.88 88 ILE A N 1
ATOM 674 C CA . ILE A 1 88 ? 3.777 -3.195 13.165 1.00 97.88 88 ILE A CA 1
ATOM 675 C C . ILE A 1 88 ? 4.035 -4.683 12.895 1.00 97.88 88 ILE A C 1
ATOM 677 O O . ILE A 1 88 ? 4.159 -5.054 11.725 1.00 97.88 88 ILE A O 1
ATOM 681 N N . PRO A 1 89 ? 4.145 -5.527 13.933 1.00 98.12 89 PRO A N 1
ATOM 682 C CA . PRO A 1 89 ? 4.364 -6.955 13.754 1.00 98.12 89 PRO A CA 1
ATOM 683 C C . PRO A 1 89 ? 3.071 -7.649 13.304 1.00 98.12 89 PRO A C 1
ATOM 685 O O . PRO A 1 89 ? 2.010 -7.476 13.911 1.00 98.12 89 PRO A O 1
ATOM 688 N N . VAL A 1 90 ? 3.164 -8.444 12.243 1.00 98.25 90 VAL A N 1
ATOM 689 C CA . VAL A 1 90 ? 2.060 -9.233 11.682 1.00 98.25 90 VAL A CA 1
ATOM 690 C C . VAL A 1 90 ? 2.542 -10.632 11.324 1.00 98.25 90 VAL A C 1
ATOM 692 O O . VAL A 1 90 ? 3.725 -10.832 11.050 1.00 98.25 90 VAL A O 1
ATOM 695 N N . ARG A 1 91 ? 1.616 -11.588 11.268 1.00 97.94 91 ARG A N 1
ATOM 696 C CA . ARG A 1 91 ? 1.844 -12.880 10.622 1.00 97.94 91 ARG A CA 1
ATOM 697 C C . ARG A 1 91 ? 1.136 -12.905 9.279 1.00 97.94 91 ARG A C 1
ATOM 699 O O . ARG A 1 91 ? -0.040 -12.564 9.201 1.00 97.94 91 ARG A O 1
ATOM 706 N N . GLU A 1 92 ? 1.846 -13.276 8.226 1.00 95.06 92 GLU A N 1
ATOM 707 C CA . GLU A 1 92 ? 1.298 -13.412 6.877 1.00 95.06 92 GLU A CA 1
ATOM 708 C C . GLU A 1 92 ? 1.892 -14.653 6.212 1.00 95.06 92 GLU A C 1
ATOM 710 O O . GLU A 1 92 ? 3.114 -14.822 6.180 1.00 95.06 92 GLU A O 1
ATOM 715 N N . ASP A 1 93 ? 1.026 -15.516 5.677 1.00 92.50 93 ASP A N 1
ATOM 716 C CA . ASP A 1 93 ? 1.402 -16.791 5.063 1.00 92.50 93 ASP A CA 1
ATOM 717 C C . ASP A 1 93 ? 2.235 -17.661 6.035 1.00 92.50 93 ASP 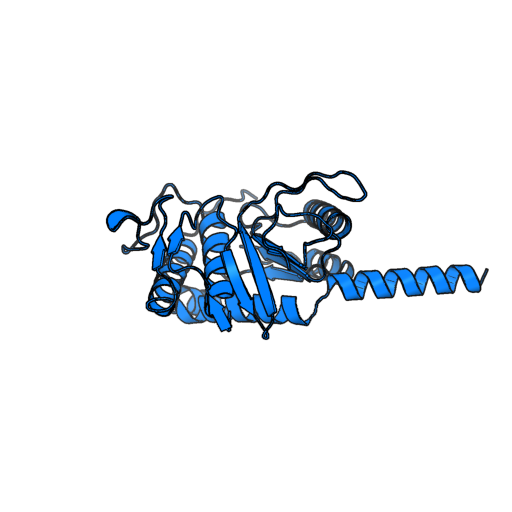A C 1
ATOM 719 O O . ASP A 1 93 ? 3.215 -18.311 5.657 1.00 92.50 93 ASP A O 1
ATOM 723 N N . GLY A 1 94 ? 1.871 -17.624 7.325 1.00 94.62 94 GLY A N 1
ATOM 724 C CA . GLY A 1 94 ? 2.555 -18.343 8.406 1.00 94.62 94 GLY A CA 1
ATOM 725 C C . GLY A 1 94 ? 3.933 -17.794 8.803 1.00 94.62 94 GLY A C 1
ATOM 726 O O . GLY A 1 94 ? 4.618 -18.425 9.608 1.00 94.62 94 GLY A O 1
ATOM 727 N N . LYS A 1 95 ? 4.359 -16.642 8.269 1.00 96.44 95 LYS A N 1
ATOM 728 C CA . LYS A 1 95 ? 5.655 -16.012 8.572 1.00 96.44 95 LYS A CA 1
ATOM 729 C C . LYS A 1 95 ? 5.479 -14.678 9.276 1.00 96.44 95 LYS A C 1
ATOM 731 O O . LYS A 1 95 ? 4.548 -13.933 8.982 1.00 96.44 95 LYS A O 1
ATOM 736 N N . ASP A 1 96 ? 6.403 -14.368 10.177 1.00 97.69 96 ASP A N 1
ATOM 737 C CA . ASP A 1 96 ? 6.420 -13.076 10.853 1.00 97.69 96 ASP A CA 1
ATOM 738 C C . ASP A 1 96 ? 7.003 -12.005 9.917 1.00 97.69 96 ASP A C 1
ATOM 740 O O . ASP A 1 96 ? 8.082 -12.167 9.339 1.00 97.69 96 ASP A O 1
ATOM 744 N N . HIS A 1 97 ? 6.277 -10.900 9.778 1.00 97.81 97 HIS A N 1
ATOM 745 C CA . HIS A 1 97 ? 6.672 -9.723 9.016 1.00 97.81 97 HIS A CA 1
ATOM 746 C C . HIS A 1 97 ? 6.446 -8.454 9.846 1.00 97.81 97 HIS A C 1
ATOM 748 O O . HIS A 1 97 ? 5.667 -8.426 10.800 1.00 97.81 97 HIS A O 1
ATOM 754 N N . TRP A 1 98 ? 7.110 -7.370 9.453 1.00 98.12 98 TRP A N 1
ATOM 755 C CA . TRP A 1 98 ? 6.991 -6.071 10.105 1.00 98.12 98 TRP A CA 1
ATOM 756 C C . TRP A 1 98 ? 6.676 -4.995 9.079 1.00 98.12 98 TRP A C 1
ATOM 758 O O . TRP A 1 98 ? 7.356 -4.864 8.062 1.00 98.12 98 TRP A O 1
ATOM 768 N N . ILE A 1 99 ? 5.627 -4.222 9.348 1.00 98.06 99 ILE A N 1
ATOM 769 C CA . ILE A 1 99 ? 5.171 -3.142 8.473 1.00 98.06 99 ILE A CA 1
ATOM 770 C C . ILE A 1 99 ? 5.665 -1.807 9.024 1.00 98.06 99 ILE A C 1
ATOM 772 O O . ILE A 1 99 ? 5.542 -1.519 10.218 1.00 98.06 99 ILE A O 1
ATOM 776 N N . TRP A 1 100 ? 6.187 -0.979 8.131 1.00 97.31 100 TRP A N 1
ATOM 777 C CA . TRP A 1 100 ? 6.698 0.353 8.410 1.00 97.31 100 TRP A CA 1
ATOM 778 C C . TRP A 1 100 ? 6.034 1.353 7.475 1.00 97.31 100 TRP A C 1
ATOM 780 O O . TRP A 1 100 ? 5.982 1.131 6.268 1.00 97.31 100 TRP A O 1
ATOM 790 N N . ILE A 1 101 ? 5.576 2.471 8.024 1.00 96.12 101 ILE A N 1
ATOM 791 C CA . ILE A 1 101 ? 5.013 3.588 7.269 1.00 96.12 101 ILE A CA 1
ATOM 792 C C . ILE A 1 101 ? 6.019 4.721 7.265 1.00 96.12 101 ILE A C 1
ATOM 794 O O . ILE A 1 101 ? 6.469 5.166 8.326 1.00 96.12 101 ILE A O 1
ATOM 798 N N . GLN A 1 102 ? 6.367 5.187 6.068 1.00 93.19 102 GLN A N 1
ATOM 799 C CA . GLN A 1 102 ? 7.325 6.262 5.849 1.00 93.19 102 GLN A CA 1
ATOM 800 C C . GLN A 1 102 ? 8.667 6.064 6.596 1.00 93.19 102 GLN A C 1
ATOM 802 O O . GLN A 1 102 ? 9.158 7.026 7.211 1.00 93.19 102 GLN A O 1
ATOM 807 N N . PRO A 1 103 ? 9.277 4.853 6.614 1.00 92.62 103 PRO A N 1
ATOM 808 C CA . PRO A 1 103 ? 10.604 4.690 7.191 1.00 92.62 103 PRO A CA 1
ATOM 809 C C . PRO A 1 103 ? 11.633 5.473 6.371 1.00 92.62 103 PRO A C 1
ATOM 811 O O . PRO A 1 103 ? 11.483 5.664 5.168 1.00 92.62 103 PRO A O 1
ATOM 814 N N . ASN A 1 104 ? 12.708 5.898 7.028 1.00 87.19 104 ASN A N 1
ATOM 815 C CA . ASN A 1 104 ? 13.868 6.439 6.331 1.00 87.19 104 ASN A CA 1
ATOM 816 C C . ASN A 1 104 ? 14.866 5.297 6.142 1.00 87.19 104 ASN A C 1
ATOM 818 O O . ASN A 1 104 ? 15.230 4.657 7.129 1.00 87.19 104 ASN A O 1
ATOM 822 N N . LEU A 1 105 ? 15.305 5.062 4.908 1.00 83.06 105 LEU A N 1
ATOM 823 C CA . LEU A 1 105 ? 16.338 4.083 4.578 1.00 83.06 105 LEU A CA 1
ATOM 824 C C . LEU A 1 105 ? 17.529 4.785 3.938 1.00 83.06 105 LEU A C 1
ATOM 826 O O . LEU A 1 105 ? 17.358 5.621 3.049 1.00 83.06 105 LEU A O 1
ATOM 830 N N . SER A 1 106 ? 18.733 4.389 4.334 1.00 71.25 106 SER A N 1
ATOM 831 C CA . SER A 1 106 ? 19.922 4.584 3.509 1.00 71.25 106 SER A CA 1
ATOM 832 C C . SER A 1 106 ? 19.949 3.511 2.415 1.00 71.25 106 SER A C 1
ATOM 834 O O . SER A 1 106 ? 19.739 2.328 2.699 1.00 71.25 106 SER A O 1
ATOM 836 N N . GLY A 1 107 ? 20.167 3.921 1.163 1.00 62.56 107 GLY A N 1
ATOM 837 C CA . GLY A 1 107 ? 20.278 3.000 0.030 1.00 62.56 107 GLY A CA 1
ATOM 838 C C . GLY A 1 107 ? 21.463 2.049 0.184 1.00 62.56 107 GLY A C 1
ATOM 839 O O . GLY A 1 107 ? 22.449 2.379 0.841 1.00 62.56 107 GLY A O 1
ATOM 840 N N . GLY A 1 108 ? 21.356 0.857 -0.408 1.00 62.25 108 GLY A N 1
ATOM 841 C CA . GLY A 1 108 ? 22.407 -0.158 -0.338 1.00 62.25 108 GLY A CA 1
ATOM 842 C C . GLY A 1 108 ? 23.495 0.017 -1.397 1.00 62.25 108 GLY A C 1
ATOM 843 O O . GLY A 1 108 ? 24.668 0.113 -1.058 1.00 62.25 108 GLY A O 1
ATOM 844 N N . ILE A 1 109 ? 23.108 0.015 -2.679 1.00 62.00 109 ILE A N 1
ATOM 845 C CA . ILE A 1 109 ? 24.047 -0.065 -3.813 1.00 62.00 109 ILE A CA 1
ATOM 846 C C . ILE A 1 109 ? 24.435 1.328 -4.302 1.00 62.00 109 ILE A C 1
ATOM 848 O O . ILE A 1 109 ? 25.613 1.667 -4.301 1.00 62.00 109 ILE A O 1
ATOM 852 N N . SER A 1 110 ? 23.459 2.143 -4.707 1.00 56.31 110 SER A N 1
ATOM 853 C CA . SER A 1 110 ? 23.738 3.496 -5.201 1.00 56.31 110 SER A CA 1
ATOM 854 C C . SER A 1 110 ? 23.782 4.555 -4.093 1.00 56.31 110 SER A C 1
ATOM 856 O O . SER A 1 110 ? 24.076 5.718 -4.358 1.00 56.31 110 SER A O 1
ATOM 858 N N . GLY A 1 111 ? 23.499 4.165 -2.843 1.00 58.62 111 GLY A N 1
ATOM 859 C CA . GLY A 1 111 ? 23.424 5.079 -1.701 1.00 58.62 111 GLY A CA 1
ATOM 860 C C . GLY A 1 111 ? 22.217 6.021 -1.751 1.00 58.62 111 GLY A C 1
ATOM 861 O O . GLY A 1 111 ? 22.134 6.946 -0.941 1.00 58.62 111 GLY A O 1
ATOM 862 N N . LEU A 1 112 ? 21.265 5.798 -2.667 1.00 57.09 112 LEU A N 1
ATOM 863 C CA . LEU A 1 112 ? 20.062 6.614 -2.769 1.00 57.09 112 LEU A CA 1
ATOM 864 C C . LEU A 1 112 ? 19.191 6.391 -1.533 1.00 57.09 112 LEU A C 1
ATOM 866 O O . LEU A 1 112 ? 18.620 5.320 -1.324 1.00 57.09 112 LEU A O 1
ATOM 870 N N . ALA A 1 113 ? 19.098 7.422 -0.694 1.00 66.62 113 ALA A N 1
ATOM 871 C CA . ALA A 1 113 ? 18.185 7.417 0.434 1.00 66.62 113 ALA A CA 1
ATOM 872 C C . ALA A 1 113 ? 16.744 7.291 -0.079 1.00 66.62 113 ALA A C 1
ATOM 874 O O . ALA A 1 113 ? 16.290 8.070 -0.919 1.00 66.62 113 ALA A O 1
ATOM 875 N N . GLY A 1 114 ? 16.030 6.292 0.430 1.00 74.69 114 GLY A N 1
ATOM 876 C CA . GLY A 1 114 ? 14.645 6.020 0.081 1.00 74.69 114 GLY A CA 1
ATOM 877 C C . GLY A 1 114 ? 13.738 6.286 1.272 1.00 74.69 114 GLY A C 1
ATOM 878 O O . GLY A 1 114 ? 14.031 5.867 2.391 1.00 74.69 114 GLY A O 1
ATOM 879 N N . ARG A 1 115 ? 12.609 6.948 1.029 1.00 87.06 115 ARG A N 1
ATOM 880 C CA . ARG A 1 115 ? 11.503 7.033 1.986 1.00 87.06 115 ARG A CA 1
ATOM 881 C C . ARG A 1 115 ? 10.275 6.386 1.351 1.00 87.06 115 ARG A C 1
ATOM 883 O O . ARG A 1 115 ? 9.514 7.104 0.706 1.00 87.06 115 ARG A O 1
ATOM 890 N N . PRO A 1 116 ? 10.143 5.051 1.421 1.00 92.12 116 PRO A N 1
ATOM 891 C CA . PRO A 1 116 ? 8.968 4.380 0.901 1.00 92.12 116 PRO A CA 1
ATOM 892 C C . PRO A 1 116 ? 7.744 4.740 1.730 1.00 92.12 116 PRO A C 1
ATOM 894 O O . PRO A 1 116 ? 7.856 4.909 2.945 1.00 92.12 116 PRO A O 1
ATOM 897 N N . ASP A 1 117 ? 6.584 4.834 1.092 1.00 95.56 117 ASP A N 1
ATOM 898 C CA . ASP A 1 117 ? 5.351 5.171 1.807 1.00 95.56 117 ASP A CA 1
ATOM 899 C C . ASP A 1 117 ? 4.958 4.024 2.755 1.00 95.56 117 ASP A C 1
ATOM 901 O O . ASP A 1 117 ? 4.706 4.255 3.939 1.00 95.56 117 ASP A O 1
ATOM 905 N N . ILE A 1 118 ? 5.032 2.774 2.280 1.00 97.62 118 ILE A N 1
ATOM 906 C CA . ILE A 1 118 ? 4.922 1.559 3.099 1.00 97.62 118 ILE A CA 1
ATOM 907 C C . ILE A 1 118 ? 6.031 0.577 2.726 1.00 97.62 118 ILE A C 1
ATOM 909 O O . ILE A 1 118 ? 6.243 0.271 1.552 1.00 97.62 118 ILE A O 1
ATOM 913 N N . LEU A 1 119 ? 6.692 0.023 3.737 1.00 96.94 119 LEU A N 1
ATOM 914 C CA . LEU A 1 119 ? 7.677 -1.044 3.605 1.00 96.94 119 LEU A CA 1
ATOM 915 C C . LEU A 1 119 ? 7.275 -2.235 4.472 1.00 96.94 119 LEU A C 1
ATOM 917 O O . LEU A 1 119 ? 6.905 -2.067 5.633 1.00 96.94 119 LEU A O 1
ATOM 921 N N . VAL A 1 120 ? 7.422 -3.442 3.932 1.00 97.25 120 VAL A N 1
ATOM 922 C CA . VAL A 1 120 ? 7.332 -4.683 4.709 1.00 97.25 120 VAL A CA 1
ATOM 923 C C . VAL A 1 120 ? 8.709 -5.332 4.785 1.00 97.25 120 VAL A C 1
ATOM 925 O O . VAL A 1 120 ? 9.390 -5.457 3.764 1.00 97.25 120 VAL A O 1
ATOM 928 N N . THR A 1 121 ? 9.109 -5.744 5.985 1.00 97.06 121 THR A N 1
ATOM 929 C CA . THR A 1 121 ? 10.387 -6.404 6.271 1.00 97.06 121 THR A CA 1
ATOM 930 C C . THR A 1 121 ? 10.174 -7.778 6.910 1.00 97.06 121 THR A C 1
ATOM 932 O O . THR A 1 121 ? 9.144 -8.023 7.535 1.00 97.06 121 THR A O 1
ATOM 935 N N . PHE A 1 122 ? 11.157 -8.677 6.795 1.00 95.88 122 PHE A N 1
ATOM 936 C CA . PHE A 1 122 ? 11.163 -9.963 7.522 1.00 95.88 122 PHE A CA 1
ATOM 937 C C . PHE A 1 122 ? 11.809 -9.879 8.917 1.00 95.88 122 PHE A C 1
ATOM 939 O O . PHE A 1 122 ? 12.002 -10.895 9.574 1.00 95.88 122 PHE A O 1
ATOM 946 N N . SER A 1 123 ? 12.201 -8.681 9.359 1.00 95.12 123 SER A N 1
ATOM 947 C CA . SER A 1 123 ? 12.785 -8.434 10.681 1.00 95.12 123 SER A CA 1
ATOM 948 C C . SER A 1 123 ? 12.236 -7.139 11.272 1.00 95.12 123 SER A C 1
ATOM 950 O O . SER A 1 123 ? 12.006 -6.174 10.540 1.00 95.12 123 SER A O 1
ATOM 952 N N . GLY A 1 124 ? 12.050 -7.119 12.595 1.00 93.12 124 GLY A N 1
ATOM 953 C CA . GLY A 1 124 ? 11.583 -5.954 13.352 1.00 93.12 124 GLY A CA 1
ATOM 954 C C . GLY A 1 124 ? 12.671 -4.939 13.709 1.00 93.12 124 GLY A C 1
ATOM 955 O O . GLY A 1 124 ? 12.361 -3.906 14.301 1.00 93.12 124 GLY A O 1
ATOM 956 N N . GLY A 1 125 ? 13.934 -5.219 13.370 1.00 92.31 125 GLY A N 1
ATOM 957 C CA . GLY A 1 125 ? 15.025 -4.251 13.495 1.00 92.31 125 GLY A CA 1
ATOM 958 C C . GLY A 1 125 ? 14.857 -3.054 12.554 1.00 92.31 125 GLY A C 1
ATOM 959 O O . GLY A 1 125 ? 13.966 -3.035 11.708 1.00 92.31 125 GLY A O 1
ATOM 960 N N . VAL A 1 126 ? 15.728 -2.048 12.687 1.00 89.81 126 VAL A N 1
ATOM 961 C CA . VAL A 1 126 ? 15.719 -0.875 11.795 1.00 89.81 126 VAL A CA 1
ATOM 962 C C . VAL A 1 126 ? 15.738 -1.342 10.332 1.00 89.81 126 VAL A C 1
ATOM 964 O O . VAL A 1 126 ? 16.613 -2.140 9.981 1.00 89.81 126 VAL A O 1
ATOM 967 N N . PRO A 1 127 ? 14.806 -0.865 9.484 1.00 91.06 127 PRO A N 1
ATOM 968 C CA . PRO A 1 127 ? 14.742 -1.283 8.096 1.00 91.06 127 PRO A CA 1
ATOM 969 C C . PRO A 1 127 ? 16.063 -1.097 7.358 1.00 91.06 127 PRO A C 1
ATOM 971 O O . PRO A 1 127 ? 16.746 -0.084 7.510 1.00 91.06 127 PRO A O 1
ATOM 974 N N . SER A 1 128 ? 16.385 -2.063 6.509 1.00 89.75 128 SER A N 1
ATOM 975 C CA . SER A 1 128 ? 17.577 -2.063 5.667 1.00 89.75 128 SER A CA 1
ATOM 976 C C . SER A 1 128 ? 17.269 -2.720 4.318 1.00 89.75 128 SER A C 1
ATOM 978 O O . SER A 1 128 ? 16.329 -3.514 4.225 1.00 89.75 128 SER A O 1
ATOM 980 N N . PRO A 1 129 ? 18.090 -2.484 3.278 1.00 88.38 129 PRO A N 1
ATOM 981 C CA . PRO A 1 129 ? 17.967 -3.205 2.009 1.00 88.38 129 PRO A CA 1
ATOM 982 C C . PRO A 1 129 ? 17.999 -4.733 2.158 1.00 88.38 129 PRO A C 1
ATOM 984 O O . PRO A 1 129 ? 17.407 -5.448 1.364 1.00 88.38 129 PRO A O 1
ATOM 987 N N . SER A 1 130 ? 18.691 -5.257 3.176 1.00 88.00 130 SER A N 1
ATOM 988 C CA . SER A 1 130 ? 18.768 -6.700 3.415 1.00 88.00 130 SER A CA 1
ATOM 989 C C . SER A 1 130 ? 17.527 -7.282 4.080 1.00 88.00 130 SER A C 1
ATOM 991 O O . SER A 1 130 ? 17.362 -8.492 4.025 1.00 88.00 130 SER A O 1
ATOM 993 N N . THR A 1 131 ? 16.688 -6.460 4.716 1.00 92.19 131 THR A N 1
ATOM 994 C CA . THR A 1 131 ? 15.474 -6.903 5.424 1.00 92.19 131 THR A CA 1
ATOM 995 C C . THR A 1 131 ? 14.186 -6.600 4.662 1.00 92.19 131 THR A C 1
ATOM 997 O O . THR A 1 131 ? 13.136 -7.153 4.995 1.00 92.19 131 THR A O 1
ATOM 1000 N N . ALA A 1 132 ? 14.257 -5.733 3.650 1.00 92.81 132 ALA A N 1
ATOM 1001 C CA . ALA A 1 132 ? 13.138 -5.300 2.826 1.00 92.81 132 ALA A CA 1
ATOM 1002 C C . ALA A 1 132 ? 12.582 -6.435 1.949 1.00 92.81 132 ALA A C 1
ATOM 1004 O O . ALA A 1 132 ? 13.314 -7.107 1.229 1.00 92.81 132 ALA A O 1
ATOM 1005 N N . LEU A 1 133 ? 11.261 -6.621 1.980 1.00 94.00 133 LEU A N 1
ATOM 1006 C CA . LEU A 1 133 ? 10.552 -7.616 1.171 1.00 94.00 133 LEU A CA 1
ATOM 1007 C C . LEU A 1 133 ? 9.750 -6.970 0.046 1.00 94.00 133 LEU A C 1
ATOM 1009 O O . LEU A 1 133 ? 9.830 -7.389 -1.110 1.00 94.00 133 LEU A O 1
ATOM 1013 N N . ARG A 1 134 ? 8.945 -5.961 0.386 1.00 95.31 134 ARG A N 1
ATOM 1014 C CA . ARG A 1 134 ? 8.066 -5.281 -0.566 1.00 95.31 134 ARG A CA 1
ATOM 1015 C C . ARG A 1 134 ? 7.817 -3.835 -0.183 1.00 95.31 134 ARG A C 1
ATOM 1017 O O . ARG A 1 134 ? 7.813 -3.498 1.001 1.00 95.31 134 ARG A O 1
ATOM 1024 N N . VAL A 1 135 ? 7.564 -3.018 -1.197 1.00 96.62 135 VAL A N 1
ATOM 1025 C CA . VAL A 1 135 ? 7.246 -1.594 -1.069 1.00 96.62 135 VAL A CA 1
ATOM 1026 C C . VAL A 1 135 ? 5.898 -1.308 -1.719 1.00 96.62 135 VAL A C 1
ATOM 1028 O O . VAL A 1 135 ? 5.571 -1.870 -2.767 1.00 96.62 135 VAL A O 1
ATOM 1031 N N . ILE A 1 136 ? 5.131 -0.426 -1.083 1.00 97.81 136 ILE A N 1
ATOM 1032 C CA . ILE A 1 136 ? 3.920 0.171 -1.634 1.00 97.81 136 ILE A CA 1
ATOM 1033 C C . ILE A 1 136 ? 4.102 1.689 -1.614 1.00 97.81 136 ILE A C 1
ATOM 1035 O O . ILE A 1 136 ? 4.362 2.267 -0.561 1.00 97.81 136 ILE A O 1
ATOM 1039 N N . GLU A 1 137 ? 3.946 2.323 -2.771 1.00 96.31 137 GLU A N 1
ATOM 1040 C CA . GLU A 1 137 ? 4.006 3.773 -2.962 1.00 96.31 137 GLU A CA 1
ATOM 1041 C C . GLU A 1 137 ? 2.623 4.322 -3.307 1.00 96.31 137 GLU A C 1
ATOM 1043 O O . GLU A 1 137 ? 1.893 3.746 -4.110 1.00 96.31 137 GLU A O 1
ATOM 1048 N N . CYS A 1 138 ? 2.273 5.474 -2.752 1.00 94.50 138 CYS A N 1
ATOM 1049 C CA . CYS A 1 138 ? 0.992 6.146 -2.924 1.00 94.50 138 CYS A CA 1
ATOM 1050 C C . CYS A 1 138 ? 1.184 7.486 -3.648 1.00 94.50 138 CYS A C 1
ATOM 1052 O O . CYS A 1 138 ? 1.028 8.574 -3.086 1.00 94.50 138 CYS A O 1
ATOM 1054 N N . LYS A 1 139 ? 1.486 7.428 -4.949 1.00 90.94 139 LYS A N 1
ATOM 1055 C CA . LYS A 1 139 ? 1.754 8.602 -5.796 1.00 90.94 139 LYS A CA 1
ATOM 1056 C C . LYS A 1 139 ? 0.458 9.231 -6.312 1.00 90.94 139 LYS A C 1
ATOM 1058 O O . LYS A 1 139 ? 0.130 9.205 -7.493 1.00 90.94 139 LYS A O 1
ATOM 1063 N N . CYS A 1 140 ? -0.288 9.824 -5.382 1.00 82.81 140 CYS A N 1
ATOM 1064 C CA . CYS A 1 140 ? -1.610 10.411 -5.624 1.00 82.81 140 CYS A CA 1
ATOM 1065 C C . CYS A 1 140 ? -1.605 11.948 -5.733 1.00 82.81 140 CYS A C 1
ATOM 1067 O O . CYS A 1 140 ? -2.657 12.571 -5.614 1.00 82.81 140 CYS A O 1
ATOM 1069 N N . ARG A 1 141 ? -0.431 12.574 -5.890 1.00 77.38 141 ARG A N 1
ATOM 1070 C CA . ARG A 1 141 ? -0.282 14.044 -5.923 1.00 77.38 141 ARG A CA 1
ATOM 1071 C C . ARG A 1 141 ? -0.170 14.619 -7.331 1.00 77.38 141 ARG A C 1
ATOM 1073 O O . ARG A 1 141 ? -0.492 15.781 -7.537 1.00 77.38 141 ARG A O 1
ATOM 1080 N N . GLU A 1 142 ? 0.306 13.822 -8.276 1.00 78.88 142 GLU A N 1
ATOM 1081 C CA . GLU A 1 142 ? 0.638 14.270 -9.623 1.00 78.88 142 GLU A CA 1
ATOM 1082 C C . GLU A 1 142 ? 0.402 13.157 -10.641 1.00 78.88 142 GLU A C 1
ATOM 1084 O O . GLU A 1 142 ? 0.226 11.988 -10.286 1.00 78.88 142 GLU A O 1
ATOM 1089 N N . GLN A 1 143 ? 0.395 13.530 -11.918 1.00 83.69 143 GLN A N 1
ATOM 1090 C CA . GLN A 1 143 ? 0.342 12.562 -12.999 1.00 83.69 143 GLN A CA 1
ATOM 1091 C C . GLN A 1 143 ? 1.660 11.788 -13.059 1.00 83.69 143 GLN A C 1
ATOM 1093 O O . GLN A 1 143 ? 2.742 12.368 -13.136 1.00 83.69 143 GLN A O 1
ATOM 1098 N N . ILE A 1 144 ? 1.564 10.462 -13.061 1.00 90.31 144 ILE A N 1
ATOM 1099 C CA . ILE A 1 144 ? 2.740 9.598 -13.093 1.00 90.31 144 ILE A CA 1
ATOM 1100 C C . ILE A 1 144 ? 3.281 9.516 -14.520 1.00 90.31 144 ILE A C 1
ATOM 1102 O O . ILE A 1 144 ? 2.579 9.111 -15.448 1.00 90.31 144 ILE A O 1
ATOM 1106 N N . GLY A 1 145 ? 4.552 9.885 -14.680 1.00 91.94 145 GLY A N 1
ATOM 1107 C CA . GLY A 1 145 ? 5.284 9.818 -15.941 1.00 91.94 145 GLY A CA 1
ATOM 1108 C C . GLY A 1 145 ? 6.569 8.996 -15.843 1.00 91.94 145 GLY A C 1
ATOM 1109 O O . GLY A 1 145 ? 6.971 8.542 -14.771 1.00 91.94 145 GLY A O 1
ATOM 1110 N N . ALA A 1 146 ? 7.257 8.849 -16.977 1.00 91.94 146 ALA A N 1
ATOM 1111 C CA . ALA A 1 146 ? 8.500 8.082 -17.068 1.00 91.94 146 ALA A CA 1
ATOM 1112 C C . ALA A 1 146 ? 9.610 8.512 -16.079 1.00 91.94 146 ALA A C 1
ATOM 1114 O O . ALA A 1 146 ? 10.296 7.620 -15.581 1.00 91.94 146 ALA A O 1
ATOM 1115 N N . PRO A 1 147 ? 9.819 9.811 -15.761 1.00 92.19 147 PRO A N 1
ATOM 1116 C CA . PRO A 1 147 ? 10.817 10.209 -14.764 1.00 92.19 147 PRO A CA 1
ATOM 1117 C C . PRO A 1 147 ? 10.543 9.624 -13.374 1.00 92.19 147 PRO A C 1
ATOM 1119 O O . PRO A 1 147 ? 11.464 9.110 -12.744 1.00 92.19 147 PRO A O 1
ATOM 1122 N N . LEU A 1 148 ? 9.277 9.628 -12.937 1.00 92.38 148 LEU A N 1
ATOM 1123 C CA . LEU A 1 148 ? 8.874 9.042 -11.659 1.00 92.38 148 LEU A CA 1
ATOM 1124 C C . LEU A 1 148 ? 9.129 7.535 -11.669 1.00 92.38 148 LEU A C 1
ATOM 1126 O O . LEU A 1 148 ? 9.801 7.028 -10.783 1.00 92.38 148 LEU A O 1
ATOM 1130 N N . ILE A 1 149 ? 8.691 6.829 -12.714 1.00 94.94 149 ILE A N 1
ATOM 1131 C CA . ILE A 1 149 ? 8.908 5.379 -12.838 1.00 94.94 149 ILE A CA 1
ATOM 1132 C C . ILE A 1 149 ? 10.395 5.009 -12.763 1.00 94.94 149 ILE A C 1
ATOM 1134 O O . ILE A 1 149 ? 10.751 4.039 -12.100 1.00 94.94 149 ILE A O 1
ATOM 1138 N N . ARG A 1 150 ? 11.282 5.798 -13.382 1.00 92.06 150 ARG A N 1
ATOM 1139 C CA . ARG A 1 150 ? 12.734 5.584 -13.279 1.00 92.06 150 ARG A CA 1
ATOM 1140 C C . ARG A 1 150 ? 13.261 5.796 -11.859 1.00 92.06 150 ARG A C 1
ATOM 1142 O O . ARG A 1 150 ? 14.090 5.009 -11.409 1.00 92.06 150 ARG A O 1
ATOM 1149 N N . ALA A 1 151 ? 12.792 6.830 -11.161 1.00 90.81 151 ALA A N 1
ATOM 1150 C CA . ALA A 1 151 ? 13.182 7.086 -9.776 1.00 90.81 151 ALA A CA 1
ATOM 1151 C C . ALA A 1 151 ? 12.724 5.952 -8.841 1.00 90.81 151 ALA A C 1
ATOM 1153 O O . ALA A 1 151 ? 13.504 5.458 -8.025 1.00 90.81 151 ALA A O 1
ATOM 1154 N N . GLU A 1 152 ? 11.484 5.489 -9.011 1.00 92.94 152 GLU A N 1
ATOM 1155 C CA . GLU A 1 152 ? 10.920 4.374 -8.247 1.00 92.94 152 GLU A CA 1
ATOM 1156 C C . GLU A 1 152 ? 11.650 3.054 -8.541 1.00 92.94 152 GLU A C 1
ATOM 1158 O O . GLU A 1 152 ? 11.969 2.309 -7.615 1.00 92.94 152 GLU A O 1
ATOM 1163 N N . PHE A 1 153 ? 12.028 2.804 -9.799 1.00 92.94 153 PHE A N 1
ATOM 1164 C CA . PHE A 1 153 ? 12.875 1.667 -10.171 1.00 92.94 153 PHE A CA 1
ATOM 1165 C C . PHE A 1 153 ? 14.243 1.703 -9.476 1.00 92.94 153 PHE A C 1
ATOM 1167 O O . PHE A 1 153 ? 14.670 0.694 -8.917 1.00 92.94 153 PHE A O 1
ATOM 1174 N N . GLY A 1 154 ? 14.928 2.853 -9.482 1.00 90.19 154 GLY A N 1
ATOM 1175 C CA . GLY A 1 154 ? 16.232 2.995 -8.826 1.00 90.19 154 GLY A CA 1
ATOM 1176 C C . GLY A 1 154 ? 16.156 2.673 -7.332 1.00 90.19 154 GLY A C 1
ATOM 1177 O O . GLY A 1 154 ? 16.961 1.901 -6.816 1.00 90.19 154 GLY A O 1
ATOM 1178 N N . LYS A 1 155 ? 15.115 3.174 -6.658 1.00 90.12 155 LYS A N 1
ATOM 1179 C CA . LYS A 1 155 ? 14.823 2.854 -5.255 1.00 90.12 155 LYS A CA 1
ATOM 1180 C C . LYS A 1 155 ? 14.527 1.364 -5.045 1.00 90.12 155 LYS A C 1
ATOM 1182 O O . LYS A 1 155 ? 15.061 0.770 -4.113 1.00 90.12 155 LYS A O 1
ATOM 1187 N N . ALA A 1 156 ? 13.702 0.753 -5.895 1.00 90.75 156 ALA A N 1
ATOM 1188 C CA . ALA A 1 156 ? 13.391 -0.678 -5.846 1.00 90.75 156 ALA A CA 1
ATOM 1189 C C . ALA A 1 156 ? 14.653 -1.548 -5.915 1.00 90.75 156 ALA A C 1
ATOM 1191 O O . ALA A 1 156 ? 14.838 -2.465 -5.111 1.00 90.75 156 ALA A O 1
ATOM 1192 N N . HIS A 1 157 ? 15.528 -1.217 -6.866 1.00 89.50 157 HIS A N 1
ATOM 1193 C CA . HIS A 1 157 ? 16.790 -1.899 -7.107 1.00 89.50 157 HIS A CA 1
ATOM 1194 C C . HIS A 1 157 ? 17.733 -1.768 -5.905 1.00 89.50 157 HIS A C 1
ATOM 1196 O O . HIS A 1 157 ? 18.258 -2.766 -5.413 1.00 89.50 157 HIS A O 1
ATOM 1202 N N . ASP A 1 158 ? 17.886 -0.555 -5.372 1.00 86.38 158 ASP A N 1
ATOM 1203 C CA . ASP A 1 158 ? 18.742 -0.286 -4.214 1.00 86.38 158 ASP A CA 1
ATOM 1204 C C . ASP A 1 158 ? 18.295 -0.996 -2.938 1.00 86.38 158 ASP A C 1
ATOM 1206 O O . ASP A 1 158 ? 19.133 -1.384 -2.121 1.00 86.38 158 ASP A O 1
ATOM 1210 N N . LEU A 1 159 ? 16.983 -1.166 -2.773 1.00 86.00 159 LEU A N 1
ATOM 1211 C CA . LEU A 1 159 ? 16.373 -1.844 -1.635 1.00 86.00 159 LEU A CA 1
ATOM 1212 C C . LEU A 1 159 ? 16.252 -3.365 -1.825 1.00 86.00 159 LEU A C 1
ATOM 1214 O O . LEU A 1 159 ? 15.810 -4.033 -0.898 1.00 86.00 159 LEU A O 1
ATOM 1218 N N . ARG A 1 160 ? 16.640 -3.914 -2.988 1.00 85.88 160 ARG A N 1
ATOM 1219 C CA . ARG A 1 160 ? 16.610 -5.358 -3.309 1.00 85.88 160 ARG A CA 1
ATOM 1220 C C . ARG A 1 160 ? 15.260 -6.032 -3.050 1.00 85.88 160 ARG A C 1
ATOM 1222 O O . ARG A 1 160 ? 15.202 -7.186 -2.626 1.00 85.88 160 ARG A O 1
ATOM 1229 N N . ILE A 1 161 ? 14.167 -5.317 -3.291 1.00 89.12 161 ILE A N 1
ATOM 1230 C CA . ILE A 1 161 ? 12.846 -5.815 -2.908 1.00 89.12 161 ILE A CA 1
ATOM 1231 C C . ILE A 1 161 ? 12.307 -6.853 -3.891 1.00 89.12 161 ILE A C 1
ATOM 1233 O O . ILE A 1 161 ? 12.631 -6.838 -5.073 1.00 89.12 161 ILE A O 1
ATOM 1237 N N . GLY A 1 162 ? 11.431 -7.740 -3.422 1.00 90.19 162 GLY A N 1
ATOM 1238 C CA . GLY A 1 162 ? 10.788 -8.738 -4.276 1.00 90.19 162 GLY A CA 1
ATOM 1239 C C . GLY A 1 162 ? 9.597 -8.194 -5.069 1.00 90.19 162 GLY A C 1
ATOM 1240 O O . GLY A 1 162 ? 9.374 -8.594 -6.212 1.00 90.19 162 GLY A O 1
ATOM 1241 N N . SER A 1 163 ? 8.838 -7.274 -4.467 1.00 94.81 163 SER A N 1
ATOM 1242 C CA . SER A 1 163 ? 7.584 -6.740 -5.011 1.00 94.81 163 SER A CA 1
ATOM 1243 C C . SER A 1 163 ? 7.489 -5.230 -4.818 1.00 94.81 163 SER A C 1
ATOM 1245 O O . SER A 1 163 ? 7.781 -4.734 -3.729 1.00 94.81 163 SER A O 1
ATOM 1247 N N . TYR A 1 164 ? 7.024 -4.518 -5.847 1.00 96.31 164 TYR A N 1
ATOM 1248 C CA . TYR A 1 164 ? 6.898 -3.060 -5.855 1.00 96.31 164 TYR A CA 1
ATOM 1249 C C . TYR A 1 164 ? 5.547 -2.640 -6.439 1.00 96.31 164 TYR A C 1
ATOM 1251 O O . TYR A 1 164 ? 5.316 -2.835 -7.632 1.00 96.31 164 TYR A O 1
ATOM 1259 N N . LEU A 1 165 ? 4.682 -2.041 -5.620 1.00 97.81 165 LEU A N 1
ATOM 1260 C CA . LEU A 1 165 ? 3.384 -1.511 -6.046 1.00 97.81 165 LEU A CA 1
ATOM 1261 C C . LEU A 1 165 ? 3.390 0.017 -5.995 1.00 97.81 165 LEU A C 1
ATOM 1263 O O . LEU A 1 165 ? 3.804 0.603 -4.999 1.00 97.81 165 LEU A O 1
ATOM 1267 N N . ILE A 1 166 ? 2.871 0.658 -7.038 1.00 97.06 166 ILE A N 1
ATOM 1268 C CA . ILE A 1 166 ? 2.641 2.099 -7.100 1.00 97.06 166 ILE A CA 1
ATOM 1269 C C . ILE A 1 166 ? 1.152 2.336 -7.336 1.00 97.06 166 ILE A C 1
ATOM 1271 O O . ILE A 1 166 ? 0.617 2.002 -8.395 1.00 97.06 166 ILE A O 1
ATOM 1275 N N . TRP A 1 167 ? 0.499 2.970 -6.369 1.00 96.38 167 TRP A N 1
ATOM 1276 C CA . TRP A 1 167 ? -0.833 3.524 -6.529 1.00 96.38 167 TRP A CA 1
ATOM 1277 C C . TRP A 1 167 ? -0.779 4.880 -7.215 1.00 96.38 167 TRP A C 1
ATOM 1279 O O . TRP A 1 167 ? -0.043 5.781 -6.802 1.00 96.38 167 TRP A O 1
ATOM 1289 N N . SER A 1 168 ? -1.638 5.042 -8.212 1.00 93.19 168 SER A N 1
ATOM 1290 C CA . SER A 1 168 ? -1.984 6.330 -8.789 1.00 93.19 168 SER A CA 1
ATOM 1291 C C . SER A 1 168 ? -3.435 6.672 -8.499 1.00 93.19 168 SER A C 1
ATOM 1293 O O . SER A 1 168 ? -4.307 5.802 -8.492 1.00 93.19 168 SER A O 1
ATOM 1295 N N . PHE A 1 169 ? -3.706 7.955 -8.290 1.00 87.81 169 PHE A N 1
ATOM 1296 C CA . PHE A 1 169 ? -5.081 8.420 -8.147 1.00 87.81 169 PHE A CA 1
ATOM 1297 C C . PHE A 1 169 ? -5.824 8.398 -9.489 1.00 87.81 169 PHE A C 1
ATOM 1299 O O . PHE A 1 169 ? -6.979 7.984 -9.547 1.00 87.81 169 PHE A O 1
ATOM 1306 N N . TYR A 1 170 ? -5.125 8.790 -10.554 1.00 87.00 170 TYR A N 1
ATOM 1307 C CA . TYR A 1 170 ? -5.626 8.838 -11.924 1.00 87.00 170 TYR A CA 1
ATOM 1308 C C . TYR A 1 170 ? -4.988 7.731 -12.756 1.00 87.00 170 TYR A C 1
ATOM 1310 O O . TYR A 1 170 ? -3.872 7.301 -12.478 1.00 87.00 170 TYR A O 1
ATOM 1318 N N . THR A 1 171 ? -5.673 7.291 -13.797 1.00 90.88 171 THR A N 1
ATOM 1319 C CA . THR A 1 171 ? -5.212 6.293 -14.752 1.00 90.88 171 THR A CA 1
ATOM 1320 C C . THR A 1 171 ? -3.988 6.816 -15.512 1.00 90.88 171 THR A C 1
ATOM 1322 O O . THR A 1 171 ? -4.098 7.763 -16.298 1.00 90.88 171 THR A O 1
ATOM 1325 N N . PRO A 1 172 ? -2.792 6.225 -15.307 1.00 92.00 172 PRO A N 1
ATOM 1326 C CA . PRO A 1 172 ? -1.609 6.597 -16.075 1.00 92.00 172 PRO A CA 1
ATOM 1327 C C . PRO A 1 172 ? -1.769 6.191 -17.545 1.00 92.00 172 PRO A C 1
ATOM 1329 O O . PRO A 1 172 ? -2.571 5.321 -17.889 1.00 92.00 172 PRO A O 1
ATOM 1332 N N . SER A 1 173 ? -0.981 6.787 -18.441 1.00 93.56 173 SER A N 1
ATOM 1333 C CA . SER A 1 173 ? -1.036 6.404 -19.856 1.00 93.56 173 SER A CA 1
ATOM 1334 C C . SER A 1 173 ? -0.567 4.958 -20.064 1.00 93.56 173 SER A C 1
ATOM 1336 O O . SER A 1 173 ? 0.300 4.461 -19.340 1.00 93.56 173 SER A O 1
ATOM 1338 N N . LYS A 1 174 ? -1.094 4.288 -21.100 1.00 94.38 174 LYS A N 1
ATOM 1339 C CA . LYS A 1 174 ? -0.733 2.894 -21.430 1.00 94.38 174 LYS A CA 1
ATOM 1340 C C . LYS A 1 174 ? 0.780 2.687 -21.540 1.00 94.38 174 LYS A C 1
ATOM 1342 O O . LYS A 1 174 ? 1.306 1.756 -20.946 1.00 94.38 174 LYS A O 1
ATOM 1347 N N . ALA A 1 175 ? 1.478 3.610 -22.203 1.00 95.38 175 ALA A N 1
ATOM 1348 C CA . ALA A 1 175 ? 2.932 3.556 -22.352 1.00 95.38 175 ALA A CA 1
ATOM 1349 C C . ALA A 1 175 ? 3.677 3.600 -21.004 1.00 95.38 175 ALA A C 1
ATOM 1351 O O . ALA A 1 175 ? 4.682 2.916 -20.826 1.00 95.38 175 ALA A O 1
ATOM 1352 N N . VAL A 1 176 ? 3.187 4.382 -20.033 1.00 95.50 176 VAL A N 1
ATOM 1353 C CA . VAL A 1 176 ? 3.784 4.450 -18.690 1.00 95.50 176 VAL A CA 1
ATOM 1354 C C . VAL A 1 176 ? 3.518 3.159 -17.913 1.00 95.50 176 VAL A C 1
ATOM 1356 O O . VAL A 1 176 ? 4.432 2.652 -17.266 1.00 95.50 176 VAL A O 1
ATOM 1359 N N . ILE A 1 177 ? 2.308 2.597 -18.013 1.00 95.50 177 ILE A N 1
ATOM 1360 C CA . ILE A 1 177 ? 1.946 1.314 -17.386 1.00 95.50 177 ILE A CA 1
ATOM 1361 C C . ILE A 1 177 ? 2.810 0.175 -17.943 1.00 95.50 177 ILE A C 1
ATOM 1363 O O . ILE A 1 177 ? 3.389 -0.596 -17.180 1.00 95.50 177 ILE A O 1
ATOM 1367 N N . GLU A 1 178 ? 2.935 0.081 -19.266 1.00 95.44 178 GLU A N 1
ATOM 1368 C CA . GLU A 1 178 ? 3.754 -0.937 -19.933 1.00 95.44 178 GLU A CA 1
ATOM 1369 C C . GLU A 1 178 ? 5.239 -0.781 -19.592 1.00 95.44 178 GLU A C 1
ATOM 1371 O O . GLU A 1 178 ? 5.907 -1.768 -19.276 1.00 95.44 178 GLU A O 1
ATOM 1376 N N . GLY A 1 179 ? 5.740 0.458 -19.568 1.00 94.75 179 GLY A N 1
ATOM 1377 C CA . GLY A 1 179 ? 7.101 0.767 -19.139 1.00 94.75 179 GLY A CA 1
ATOM 1378 C C . GLY A 1 179 ? 7.372 0.327 -17.699 1.00 94.75 179 GLY A C 1
ATOM 1379 O O . GLY A 1 179 ? 8.340 -0.391 -17.455 1.00 94.75 179 GLY A O 1
ATOM 1380 N N . ALA A 1 180 ? 6.495 0.677 -16.753 1.00 96.25 180 ALA A N 1
ATOM 1381 C CA . ALA A 1 180 ? 6.602 0.246 -15.358 1.00 96.25 180 ALA A CA 1
ATOM 1382 C C . ALA A 1 180 ? 6.604 -1.288 -15.236 1.00 96.25 180 ALA A C 1
ATOM 1384 O O . ALA A 1 180 ? 7.495 -1.860 -14.604 1.00 96.25 180 ALA A O 1
ATOM 1385 N N . LYS A 1 181 ? 5.684 -1.960 -15.938 1.00 94.88 181 LYS A N 1
ATOM 1386 C CA . LYS A 1 181 ? 5.583 -3.424 -15.956 1.00 94.88 181 LYS A CA 1
ATOM 1387 C C . LYS A 1 181 ? 6.847 -4.092 -16.499 1.00 94.88 181 LYS A C 1
ATOM 1389 O O . LYS A 1 181 ? 7.272 -5.109 -15.956 1.00 94.88 181 LYS A O 1
ATOM 1394 N N . SER A 1 182 ? 7.466 -3.530 -17.540 1.00 92.62 182 SER A N 1
ATOM 1395 C CA . SER A 1 182 ? 8.723 -4.052 -18.103 1.00 92.62 182 SER A CA 1
ATOM 1396 C C . SER A 1 182 ? 9.889 -4.002 -17.107 1.00 92.62 182 SER A C 1
ATOM 1398 O O . SER A 1 182 ? 10.766 -4.861 -17.139 1.00 92.62 182 SER A O 1
ATOM 1400 N N . LEU A 1 183 ? 9.850 -3.043 -16.177 1.00 93.25 183 LEU A N 1
ATOM 1401 C CA . LEU A 1 183 ? 10.806 -2.882 -15.082 1.00 93.25 183 LEU A CA 1
ATOM 1402 C C . LEU A 1 183 ? 10.429 -3.694 -13.829 1.00 93.25 183 LEU A C 1
ATOM 1404 O O . LEU A 1 183 ? 11.124 -3.618 -12.818 1.00 93.25 183 LEU A O 1
ATOM 1408 N N . GLY A 1 184 ? 9.332 -4.457 -13.876 1.00 94.38 184 GLY A N 1
ATOM 1409 C CA . GLY A 1 184 ? 8.829 -5.237 -12.745 1.00 94.38 184 GLY A CA 1
ATOM 1410 C C . GLY A 1 184 ? 8.121 -4.410 -11.665 1.00 94.38 184 GLY A C 1
ATOM 1411 O O . GLY A 1 184 ? 7.957 -4.896 -10.549 1.00 94.38 184 GLY A O 1
ATOM 1412 N N . LEU A 1 185 ? 7.711 -3.178 -11.976 1.00 96.56 185 LEU A N 1
ATOM 1413 C CA . LEU A 1 185 ? 6.917 -2.326 -11.092 1.00 96.56 185 LEU A CA 1
ATOM 1414 C C . LEU A 1 185 ? 5.428 -2.485 -11.423 1.00 96.56 185 LEU A C 1
ATOM 1416 O O . LEU A 1 185 ? 5.019 -2.293 -12.571 1.00 96.56 185 LEU A O 1
ATOM 1420 N N . ASP A 1 186 ? 4.607 -2.787 -10.421 1.00 96.75 186 ASP A N 1
ATOM 1421 C CA . ASP A 1 186 ? 3.157 -2.838 -10.583 1.00 96.75 186 ASP A CA 1
ATOM 1422 C C . ASP A 1 186 ? 2.595 -1.415 -10.435 1.00 96.75 186 ASP A C 1
ATOM 1424 O O . ASP A 1 186 ? 2.522 -0.876 -9.335 1.00 96.75 186 ASP A O 1
ATOM 1428 N N . LEU A 1 187 ? 2.222 -0.775 -11.546 1.00 96.44 187 LEU A N 1
ATOM 1429 C CA . LEU A 1 187 ? 1.599 0.553 -11.549 1.00 96.44 187 LEU A CA 1
ATOM 1430 C C . LEU A 1 187 ? 0.085 0.426 -11.729 1.00 96.44 187 LEU A C 1
ATOM 1432 O O . LEU A 1 187 ? -0.374 -0.007 -12.787 1.00 96.44 187 LEU A O 1
ATOM 1436 N N . VAL A 1 188 ? -0.686 0.828 -10.718 1.00 95.06 188 VAL A N 1
ATOM 1437 C CA . VAL A 1 188 ? -2.141 0.627 -10.686 1.00 95.06 188 VAL A CA 1
ATOM 1438 C C . VAL A 1 188 ? -2.864 1.914 -10.295 1.00 95.06 188 VAL A C 1
ATOM 1440 O O . VAL A 1 188 ? -2.497 2.591 -9.338 1.00 95.06 188 VAL A O 1
ATOM 1443 N N . SER A 1 189 ? -3.918 2.258 -11.030 1.00 92.88 189 SER A N 1
ATOM 1444 C CA . SER A 1 189 ? -4.836 3.341 -10.671 1.00 92.88 189 SER A CA 1
ATOM 1445 C C . SER A 1 189 ? -5.882 2.871 -9.663 1.00 92.88 189 SER A C 1
ATOM 1447 O O . SER A 1 189 ? -6.410 1.770 -9.808 1.00 92.88 189 SER A O 1
ATOM 1449 N N . LEU A 1 190 ? -6.278 3.731 -8.722 1.00 91.12 190 LEU A N 1
ATOM 1450 C CA . LEU A 1 190 ? -7.381 3.448 -7.789 1.00 91.12 190 LEU A CA 1
ATOM 1451 C C . LEU A 1 190 ? -8.741 3.283 -8.484 1.00 91.12 190 LEU A C 1
ATOM 1453 O O . LEU A 1 190 ? -9.637 2.653 -7.928 1.00 91.12 190 LEU A O 1
ATOM 1457 N N . GLY A 1 191 ? -8.892 3.834 -9.693 1.00 88.44 191 GLY A N 1
ATOM 1458 C CA . GLY A 1 191 ? -10.064 3.627 -10.546 1.00 88.44 191 GLY A CA 1
ATOM 1459 C C . GLY A 1 191 ? -11.148 4.704 -10.443 1.00 88.44 191 GLY A C 1
ATOM 1460 O O . GLY A 1 191 ? -12.217 4.525 -11.026 1.00 88.44 191 GLY A O 1
ATOM 1461 N N . PHE A 1 192 ? -10.894 5.818 -9.746 1.00 90.00 192 PHE A N 1
ATOM 1462 C CA . PHE A 1 192 ? -11.850 6.929 -9.619 1.00 90.00 192 PHE A CA 1
ATOM 1463 C C . PHE A 1 192 ? -12.106 7.691 -10.926 1.00 90.00 192 PHE A C 1
ATOM 1465 O O . PHE A 1 192 ? -13.087 8.423 -11.011 1.00 90.00 192 PHE A O 1
ATOM 1472 N N . ASP A 1 193 ? -11.273 7.508 -11.946 1.00 89.25 193 ASP A N 1
ATOM 1473 C CA . ASP A 1 193 ? -11.423 8.083 -13.286 1.00 89.25 193 ASP A CA 1
ATOM 1474 C C . ASP A 1 193 ? -11.751 7.026 -14.358 1.00 89.25 193 ASP A C 1
ATOM 1476 O O . ASP A 1 193 ? -11.544 7.243 -15.548 1.00 89.25 193 ASP A O 1
ATOM 1480 N N . THR A 1 194 ? -12.275 5.875 -13.929 1.00 87.62 194 THR A N 1
ATOM 1481 C CA . THR A 1 194 ? -12.697 4.769 -14.802 1.00 87.62 194 THR A CA 1
ATOM 1482 C C . THR A 1 194 ? -14.201 4.532 -14.695 1.00 87.62 194 THR A C 1
ATOM 1484 O O . THR A 1 194 ? -14.857 5.054 -13.791 1.00 87.62 194 THR A O 1
ATOM 1487 N N . ASP A 1 195 ? -14.743 3.647 -15.533 1.00 89.06 195 ASP A N 1
ATOM 1488 C CA . ASP A 1 195 ? -16.153 3.229 -15.477 1.00 89.06 195 ASP A CA 1
ATOM 1489 C C . ASP A 1 195 ? -16.557 2.624 -14.116 1.00 89.06 195 ASP A C 1
ATOM 1491 O O . ASP A 1 195 ? -17.733 2.584 -13.764 1.00 89.06 195 ASP A O 1
ATOM 1495 N N . ARG A 1 196 ? -15.581 2.204 -13.296 1.00 87.81 196 ARG A N 1
ATOM 1496 C CA . ARG A 1 196 ? -15.806 1.684 -11.937 1.00 87.81 196 ARG A CA 1
ATOM 1497 C C . ARG A 1 196 ? -16.061 2.776 -10.896 1.00 87.81 196 ARG A C 1
ATOM 1499 O O . ARG A 1 196 ? -16.371 2.444 -9.753 1.00 87.81 196 ARG A O 1
ATOM 1506 N N . ARG A 1 197 ? -15.926 4.062 -11.246 1.00 92.19 197 ARG A N 1
ATOM 1507 C CA . ARG A 1 197 ? -16.048 5.195 -10.313 1.00 92.19 197 ARG A CA 1
ATOM 1508 C C . ARG A 1 197 ? -17.331 5.125 -9.486 1.00 92.19 197 ARG A C 1
ATOM 1510 O O . ARG A 1 197 ? -17.263 5.243 -8.265 1.00 92.19 197 ARG A O 1
ATOM 1517 N N . GLY A 1 198 ? -18.477 4.918 -10.141 1.00 91.12 198 GLY A N 1
ATOM 1518 C CA . GLY A 1 198 ? -19.781 4.869 -9.473 1.00 91.12 198 GLY A CA 1
ATOM 1519 C C . GLY A 1 198 ? -19.839 3.793 -8.387 1.00 91.12 198 GLY A C 1
ATOM 1520 O O . GLY A 1 198 ? -20.251 4.072 -7.262 1.00 91.12 198 GLY A O 1
ATOM 1521 N N . ASP A 1 199 ? -19.326 2.599 -8.687 1.00 92.31 199 ASP A N 1
ATOM 1522 C CA . ASP A 1 199 ? -19.261 1.490 -7.733 1.00 92.31 199 ASP A CA 1
ATOM 1523 C C . ASP A 1 199 ? -18.301 1.768 -6.573 1.00 92.31 199 ASP A C 1
ATOM 1525 O O . ASP A 1 199 ? -18.618 1.457 -5.426 1.00 92.31 199 ASP A O 1
ATOM 1529 N N . LEU A 1 200 ? -17.130 2.349 -6.854 1.00 91.12 200 LEU A N 1
ATOM 1530 C CA . LEU A 1 200 ? -16.119 2.655 -5.837 1.00 91.12 200 LEU A CA 1
ATOM 1531 C C . LEU A 1 200 ? -16.570 3.770 -4.884 1.00 91.12 200 LEU A C 1
ATOM 1533 O O . LEU A 1 200 ? -16.231 3.738 -3.703 1.00 91.12 200 LEU A O 1
ATOM 1537 N N . ILE A 1 201 ? -17.341 4.742 -5.380 1.00 92.81 201 ILE A N 1
ATOM 1538 C CA . ILE A 1 201 ? -17.910 5.828 -4.569 1.00 92.81 201 ILE A CA 1
ATOM 1539 C C . ILE A 1 201 ? -19.132 5.349 -3.784 1.00 92.81 201 ILE A C 1
ATOM 1541 O O . ILE A 1 201 ? -19.285 5.688 -2.608 1.00 92.81 201 ILE A O 1
ATOM 1545 N N . GLY A 1 202 ? -20.003 4.567 -4.425 1.00 91.12 202 GLY A N 1
ATOM 1546 C CA . GLY A 1 202 ? -21.247 4.091 -3.827 1.00 91.12 202 GLY A CA 1
ATOM 1547 C C . GLY A 1 202 ? -21.048 3.014 -2.760 1.00 91.12 202 GLY A C 1
ATOM 1548 O O . GLY A 1 202 ? -21.841 2.952 -1.823 1.00 91.12 202 GLY A O 1
ATOM 1549 N N . LYS A 1 203 ? -20.001 2.184 -2.881 1.00 93.38 203 LYS A N 1
ATOM 1550 C CA . LYS A 1 203 ? -19.765 1.002 -2.034 1.00 93.38 203 LYS A CA 1
ATOM 1551 C C . LYS A 1 203 ? -18.324 0.961 -1.507 1.00 93.38 203 LYS A C 1
ATOM 1553 O O . LYS A 1 203 ? -17.432 0.447 -2.191 1.00 93.38 203 LYS A O 1
ATOM 1558 N N . PRO A 1 204 ? -18.065 1.472 -0.291 1.00 89.44 204 PRO A N 1
ATOM 1559 C CA . PRO A 1 204 ? -16.730 1.489 0.311 1.00 89.44 204 PRO A CA 1
ATOM 1560 C C . PRO A 1 204 ? -16.047 0.114 0.352 1.00 89.44 204 PRO A C 1
ATOM 1562 O O . PRO A 1 204 ? -14.845 0.006 0.118 1.00 89.44 204 PRO A O 1
ATOM 1565 N N . GLU A 1 205 ? -16.807 -0.953 0.585 1.00 94.50 205 GLU A N 1
ATOM 1566 C CA . GLU A 1 205 ? -16.335 -2.335 0.615 1.00 94.50 205 GLU A CA 1
ATOM 1567 C C . GLU A 1 205 ? -15.717 -2.792 -0.715 1.00 94.50 205 GLU A C 1
ATOM 1569 O O . GLU A 1 205 ? -14.765 -3.577 -0.711 1.00 94.50 205 GLU A O 1
ATOM 1574 N N . ASN A 1 206 ? -16.186 -2.259 -1.849 1.00 94.81 206 ASN A N 1
ATOM 1575 C CA . ASN A 1 206 ? -15.620 -2.560 -3.162 1.00 94.81 206 ASN A CA 1
ATOM 1576 C C . ASN A 1 206 ? -14.237 -1.931 -3.327 1.00 94.81 206 ASN A C 1
ATOM 1578 O O . ASN A 1 206 ? -13.340 -2.560 -3.892 1.00 94.81 206 ASN A O 1
ATOM 1582 N N . LEU A 1 207 ? -14.047 -0.711 -2.815 1.00 95.31 207 LEU A N 1
ATOM 1583 C CA . LEU A 1 207 ? -12.743 -0.054 -2.804 1.00 95.31 207 LEU A CA 1
ATOM 1584 C C . LEU A 1 207 ? -11.765 -0.806 -1.892 1.00 95.31 207 LEU A C 1
ATOM 1586 O O . LEU A 1 207 ? -10.636 -1.078 -2.298 1.00 95.31 207 LEU A O 1
ATOM 1590 N N . VAL A 1 208 ? -12.220 -1.229 -0.709 1.00 96.88 208 VAL A N 1
ATOM 1591 C CA . VAL A 1 208 ? -11.435 -2.079 0.202 1.00 96.88 208 VAL A CA 1
ATOM 1592 C C . VAL A 1 208 ? -11.012 -3.377 -0.482 1.00 96.88 208 VAL A C 1
ATOM 1594 O O . VAL A 1 208 ? -9.832 -3.725 -0.466 1.00 96.88 208 VAL A O 1
ATOM 1597 N N . ALA A 1 209 ? -11.956 -4.090 -1.103 1.00 95.62 209 ALA A N 1
ATOM 1598 C CA . ALA A 1 209 ? -11.675 -5.337 -1.806 1.00 95.62 209 ALA A CA 1
ATOM 1599 C C . ALA A 1 209 ? -10.709 -5.119 -2.978 1.00 95.62 209 ALA A C 1
ATOM 1601 O O . ALA A 1 209 ? -9.791 -5.911 -3.173 1.00 95.62 209 ALA A O 1
ATOM 1602 N N . HIS A 1 210 ? -10.872 -4.028 -3.732 1.00 95.12 210 HIS A N 1
ATOM 1603 C CA . HIS A 1 210 ? -9.977 -3.682 -4.830 1.00 95.12 210 HIS A CA 1
ATOM 1604 C C . HIS A 1 210 ? -8.538 -3.450 -4.352 1.00 95.12 210 HIS A C 1
ATOM 1606 O O . HIS A 1 210 ? -7.615 -4.045 -4.916 1.00 95.12 210 HIS A O 1
ATOM 1612 N N . VAL A 1 211 ? -8.345 -2.645 -3.303 1.00 96.81 211 VAL A N 1
ATOM 1613 C CA . VAL A 1 211 ? -7.018 -2.365 -2.735 1.00 96.81 211 VAL A CA 1
ATOM 1614 C C . VAL A 1 211 ? -6.396 -3.644 -2.171 1.00 96.81 211 VAL A C 1
ATOM 1616 O O . VAL A 1 211 ? -5.275 -3.986 -2.544 1.00 96.81 211 VAL A O 1
ATOM 1619 N N . ALA A 1 212 ? -7.134 -4.402 -1.354 1.00 97.00 212 ALA A N 1
ATOM 1620 C CA . ALA A 1 212 ? -6.647 -5.644 -0.752 1.00 97.00 212 ALA A CA 1
ATOM 1621 C C . ALA A 1 212 ? -6.254 -6.697 -1.803 1.00 97.00 212 ALA A C 1
ATOM 1623 O O .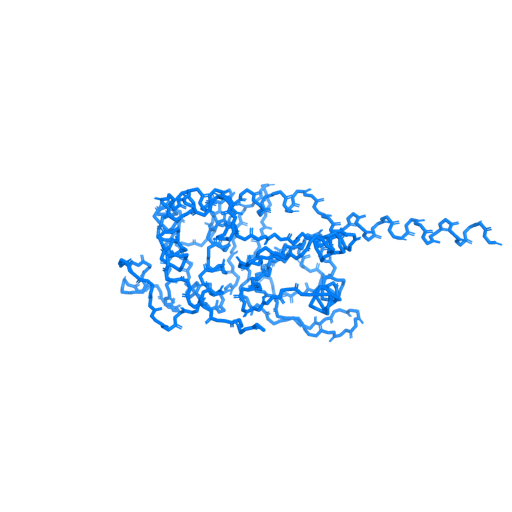 ALA A 1 212 ? -5.186 -7.299 -1.707 1.00 97.00 212 ALA A O 1
ATOM 1624 N N . ASN A 1 213 ? -7.079 -6.892 -2.836 1.00 96.75 213 ASN A N 1
ATOM 1625 C CA . ASN A 1 213 ? -6.783 -7.846 -3.905 1.00 96.75 213 ASN A CA 1
ATOM 1626 C C . ASN A 1 213 ? -5.571 -7.412 -4.735 1.00 96.75 213 ASN A C 1
ATOM 1628 O O . ASN A 1 213 ? -4.747 -8.248 -5.090 1.00 96.75 213 ASN A O 1
ATOM 1632 N N . THR A 1 214 ? -5.437 -6.117 -5.028 1.00 96.81 214 THR A N 1
ATOM 1633 C CA . THR A 1 214 ? -4.294 -5.603 -5.800 1.00 96.81 214 THR A CA 1
ATOM 1634 C C . THR A 1 214 ? -2.985 -5.782 -5.036 1.00 96.81 214 THR A C 1
ATOM 1636 O O . THR A 1 214 ? -1.997 -6.235 -5.613 1.00 96.81 214 THR A O 1
ATOM 1639 N N . LEU A 1 215 ? -2.990 -5.500 -3.729 1.00 96.75 215 LEU A N 1
ATOM 1640 C CA . LEU A 1 215 ? -1.848 -5.742 -2.845 1.00 96.75 215 LEU A CA 1
ATOM 1641 C C . LEU A 1 215 ? -1.440 -7.222 -2.842 1.00 96.75 215 LEU A C 1
ATOM 1643 O O . LEU A 1 215 ? -0.259 -7.534 -2.986 1.00 96.75 215 LEU A O 1
ATOM 1647 N N . GLU A 1 216 ? -2.412 -8.132 -2.737 1.00 95.56 216 GLU A N 1
ATOM 1648 C CA . GLU A 1 216 ? -2.166 -9.578 -2.747 1.00 95.56 216 GLU A CA 1
ATOM 1649 C C . GLU A 1 216 ? -1.614 -10.065 -4.095 1.00 95.56 216 GLU A C 1
ATOM 1651 O O . GLU A 1 216 ? -0.670 -10.857 -4.137 1.00 95.56 216 GLU A O 1
ATOM 1656 N N . VAL A 1 217 ? -2.175 -9.581 -5.207 1.00 95.25 217 VAL A N 1
ATOM 1657 C CA . VAL A 1 217 ? -1.705 -9.923 -6.556 1.00 95.25 217 VAL A CA 1
ATOM 1658 C C . VAL A 1 217 ? -0.275 -9.435 -6.765 1.00 95.25 217 VAL A C 1
ATOM 1660 O O . VAL A 1 217 ? 0.556 -10.227 -7.204 1.00 95.25 217 VAL A O 1
ATOM 1663 N N . SER A 1 218 ? 0.031 -8.184 -6.406 1.00 94.69 218 SER A N 1
ATOM 1664 C CA . SER A 1 218 ? 1.390 -7.637 -6.506 1.00 94.69 218 SER A CA 1
ATOM 1665 C C . SER A 1 218 ? 2.377 -8.467 -5.677 1.00 94.69 218 SER A C 1
ATOM 1667 O O . SER A 1 218 ? 3.363 -8.979 -6.217 1.00 94.69 218 SER A O 1
ATOM 1669 N N . LYS A 1 219 ? 2.032 -8.747 -4.407 1.00 93.88 219 LYS A N 1
ATOM 1670 C CA . LYS A 1 219 ? 2.812 -9.611 -3.506 1.00 93.88 219 LYS A CA 1
ATOM 1671 C C . LYS A 1 219 ? 3.151 -10.957 -4.152 1.00 93.88 219 LYS A C 1
ATOM 1673 O O . LYS A 1 219 ? 4.318 -11.341 -4.182 1.00 93.88 219 LYS A O 1
ATOM 1678 N N . ARG A 1 220 ? 2.146 -11.682 -4.659 1.00 91.56 220 ARG A N 1
ATOM 1679 C CA . ARG A 1 220 ? 2.325 -13.022 -5.255 1.00 91.56 220 ARG A CA 1
ATOM 1680 C C . ARG A 1 220 ? 3.058 -12.987 -6.588 1.00 91.56 220 ARG A C 1
ATOM 1682 O O . ARG A 1 220 ? 3.784 -13.927 -6.918 1.00 91.56 220 ARG A O 1
ATOM 1689 N N . HIS A 1 221 ? 2.840 -11.937 -7.374 1.00 88.75 221 HIS A N 1
ATOM 1690 C CA . HIS A 1 221 ? 3.494 -11.773 -8.661 1.00 88.75 221 HIS A CA 1
ATOM 1691 C C . HIS A 1 221 ? 5.008 -11.638 -8.480 1.00 88.75 221 HIS A C 1
ATOM 1693 O O . HIS A 1 221 ? 5.749 -12.231 -9.265 1.00 88.75 221 HIS A O 1
ATOM 1699 N N . ALA A 1 222 ? 5.459 -10.923 -7.438 1.00 90.44 222 ALA A N 1
ATOM 1700 C CA . ALA A 1 222 ? 6.874 -10.631 -7.196 1.00 90.44 222 ALA A CA 1
ATOM 1701 C C . ALA A 1 222 ? 7.558 -10.117 -8.480 1.00 90.44 222 ALA A C 1
ATOM 1703 O O . ALA A 1 222 ? 8.625 -10.590 -8.887 1.00 90.44 222 ALA A O 1
ATOM 1704 N N . GLY A 1 223 ? 6.865 -9.199 -9.171 1.00 84.12 223 GLY A N 1
ATOM 1705 C CA . GLY A 1 223 ? 7.199 -8.768 -10.528 1.00 84.12 223 GLY A CA 1
ATOM 1706 C C . GLY A 1 223 ? 8.621 -8.226 -10.643 1.00 84.12 223 GLY A C 1
ATOM 1707 O O . GLY A 1 223 ? 9.314 -8.530 -11.614 1.00 84.12 223 GLY A O 1
ATOM 1708 N N . PHE A 1 224 ? 9.082 -7.509 -9.615 1.00 89.75 224 PHE A N 1
ATOM 1709 C CA . PHE A 1 224 ? 10.415 -6.922 -9.586 1.00 89.75 224 PHE A CA 1
ATOM 1710 C C . PHE A 1 224 ? 11.507 -7.992 -9.541 1.00 89.75 224 PHE A C 1
ATOM 1712 O O . PHE A 1 224 ? 12.366 -8.017 -10.420 1.00 89.75 224 PHE A O 1
ATOM 1719 N N . ALA A 1 225 ? 11.433 -8.939 -8.597 1.00 89.12 225 ALA A N 1
ATOM 1720 C CA . ALA A 1 225 ? 12.392 -10.045 -8.525 1.00 89.12 225 ALA A CA 1
ATOM 1721 C C . ALA A 1 225 ? 12.451 -10.844 -9.837 1.00 89.12 225 ALA A C 1
ATOM 1723 O O . ALA A 1 225 ? 13.534 -11.150 -10.334 1.00 89.12 225 ALA A O 1
ATOM 1724 N N . ARG A 1 226 ? 11.293 -11.136 -10.447 1.00 90.12 226 ARG A N 1
ATOM 1725 C CA . ARG A 1 226 ? 11.231 -11.860 -11.729 1.00 90.12 226 ARG A CA 1
ATOM 1726 C C . ARG A 1 226 ? 11.859 -11.074 -12.879 1.00 90.12 226 ARG A C 1
ATOM 1728 O O . ARG A 1 226 ? 12.528 -11.674 -13.717 1.00 90.12 226 ARG A O 1
ATOM 1735 N N . ALA A 1 227 ? 11.639 -9.762 -12.943 1.00 88.19 227 ALA A N 1
ATOM 1736 C CA . ALA A 1 227 ? 12.232 -8.909 -13.970 1.00 88.19 227 ALA A CA 1
ATOM 1737 C C . ALA A 1 227 ? 13.763 -8.851 -13.839 1.00 88.19 227 ALA A C 1
ATOM 1739 O O . ALA A 1 227 ? 14.462 -8.990 -14.841 1.00 88.19 227 ALA A O 1
ATOM 1740 N N . GLN A 1 228 ? 14.280 -8.734 -12.611 1.00 87.44 228 GLN A N 1
ATOM 1741 C CA . GLN A 1 228 ? 15.722 -8.727 -12.342 1.00 87.44 228 GLN A CA 1
ATOM 1742 C C . GLN A 1 228 ? 16.391 -10.055 -12.724 1.00 87.44 228 GLN A C 1
ATOM 1744 O O . GLN A 1 228 ? 17.435 -10.048 -13.374 1.00 87.44 228 GLN A O 1
ATOM 1749 N N . LEU A 1 229 ? 15.769 -11.194 -12.396 1.00 87.06 229 LEU A N 1
ATOM 1750 C CA . LEU A 1 229 ? 16.279 -12.516 -12.785 1.00 87.06 229 LEU A CA 1
ATOM 1751 C C . LEU A 1 229 ? 16.361 -12.669 -14.308 1.00 87.06 229 LEU A C 1
ATOM 1753 O O . LEU A 1 229 ? 17.419 -13.009 -14.833 1.00 87.06 229 LEU A O 1
ATOM 1757 N N . LYS A 1 230 ? 15.286 -12.324 -15.029 1.00 87.88 230 LYS A N 1
ATOM 1758 C CA . LYS A 1 230 ? 15.263 -12.370 -16.501 1.00 87.88 230 LYS A CA 1
ATOM 1759 C C . LYS A 1 230 ? 16.327 -11.470 -17.133 1.00 87.88 230 LYS A C 1
ATOM 1761 O O . LYS A 1 230 ? 16.937 -11.847 -18.132 1.00 87.88 230 LYS A O 1
ATOM 1766 N N . ALA A 1 231 ? 16.545 -10.280 -16.573 1.00 83.69 231 ALA A N 1
ATOM 1767 C CA . ALA A 1 231 ? 17.587 -9.373 -17.044 1.00 83.69 231 ALA A CA 1
ATOM 1768 C C . ALA A 1 231 ? 18.990 -9.967 -16.831 1.00 83.69 231 ALA A C 1
ATOM 1770 O O . ALA A 1 231 ? 19.812 -9.928 -17.746 1.00 83.69 231 ALA A O 1
ATOM 1771 N N . GLY A 1 232 ? 19.243 -10.573 -15.666 1.00 82.06 232 GLY A N 1
ATOM 1772 C CA . GLY A 1 232 ? 20.501 -11.262 -15.364 1.00 82.06 232 GLY A CA 1
ATOM 1773 C C . GLY A 1 232 ? 20.780 -12.443 -16.299 1.00 82.06 232 GLY A C 1
ATOM 1774 O O . GLY A 1 232 ? 21.878 -12.548 -16.843 1.00 82.06 232 GLY A O 1
ATOM 1775 N N . GLU A 1 233 ? 19.776 -13.285 -16.559 1.00 87.25 233 GLU A N 1
ATOM 1776 C CA . GLU A 1 233 ? 19.868 -14.411 -17.502 1.00 87.25 233 GLU A CA 1
ATOM 1777 C C . GLU A 1 233 ? 20.208 -13.942 -18.925 1.00 87.25 233 GLU A C 1
ATOM 1779 O O . GLU A 1 233 ? 21.089 -14.503 -19.580 1.00 87.25 233 GLU A O 1
ATOM 1784 N N . ALA A 1 234 ? 19.554 -12.876 -19.397 1.00 81.88 234 ALA A N 1
ATOM 1785 C CA . ALA A 1 234 ? 19.804 -12.315 -20.722 1.00 81.88 234 ALA A CA 1
ATOM 1786 C C . ALA A 1 234 ? 21.228 -11.748 -20.867 1.00 81.88 234 ALA A C 1
ATOM 1788 O O . ALA A 1 234 ? 21.837 -11.885 -21.930 1.00 81.88 234 ALA A O 1
ATOM 1789 N N . ILE A 1 235 ? 21.767 -11.126 -19.813 1.00 81.88 235 ILE A N 1
ATOM 1790 C CA . ILE A 1 235 ? 23.152 -10.633 -19.787 1.00 81.88 235 ILE A CA 1
ATOM 1791 C C . ILE A 1 235 ? 24.132 -11.808 -19.813 1.00 81.88 235 ILE A C 1
ATOM 1793 O O . ILE A 1 235 ? 25.038 -11.815 -20.644 1.00 81.88 235 ILE A O 1
ATOM 1797 N N . SER A 1 236 ? 23.923 -12.820 -18.965 1.00 77.56 236 SER A N 1
ATOM 1798 C CA . SER A 1 236 ? 24.786 -14.006 -18.916 1.00 77.56 236 SER A CA 1
ATOM 1799 C C . SER A 1 236 ? 24.855 -14.710 -20.269 1.00 77.56 236 SER A C 1
ATOM 1801 O O . SER A 1 236 ? 25.943 -15.064 -20.712 1.00 77.56 236 SER A O 1
ATOM 1803 N N . LYS A 1 237 ? 23.714 -14.861 -20.953 1.00 82.75 237 LYS A N 1
ATOM 1804 C CA . LYS A 1 237 ? 23.650 -15.476 -22.283 1.00 82.75 237 LYS A CA 1
ATOM 1805 C C . LYS A 1 237 ? 24.470 -14.698 -23.316 1.00 82.75 237 LYS A C 1
ATOM 1807 O O . LYS A 1 237 ? 25.247 -15.297 -24.052 1.00 82.75 237 LYS A O 1
ATOM 1812 N N . LYS A 1 238 ? 24.347 -13.366 -23.331 1.00 80.62 238 LYS A N 1
ATOM 1813 C CA . LYS A 1 238 ? 25.147 -12.507 -24.219 1.00 80.62 238 LYS A CA 1
ATOM 1814 C C . LYS A 1 238 ? 26.644 -12.621 -23.941 1.00 80.62 238 LYS A C 1
ATOM 1816 O O . LYS A 1 238 ? 27.419 -12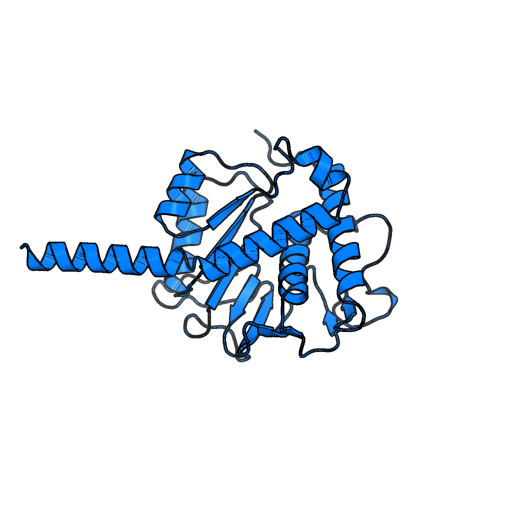.595 -24.883 1.00 80.62 238 LYS A O 1
ATOM 1821 N N . MET A 1 239 ? 27.047 -12.757 -22.677 1.00 73.69 239 MET A N 1
ATOM 1822 C CA . MET A 1 239 ? 28.459 -12.913 -22.312 1.00 73.69 239 MET A CA 1
ATOM 1823 C C . MET A 1 239 ? 29.039 -14.272 -22.716 1.00 73.69 239 MET A C 1
ATOM 1825 O O . MET A 1 239 ? 30.229 -14.346 -22.981 1.00 73.69 239 MET A O 1
ATOM 1829 N N . THR A 1 240 ? 28.228 -15.333 -22.756 1.00 79.75 240 THR A N 1
ATOM 1830 C CA . THR A 1 240 ? 28.663 -16.673 -23.194 1.00 79.75 240 THR A CA 1
ATOM 1831 C C . THR A 1 240 ? 28.629 -16.877 -24.711 1.00 79.75 240 THR A C 1
ATOM 1833 O O . THR A 1 240 ? 29.231 -17.825 -25.200 1.00 79.75 240 THR A O 1
ATOM 1836 N N . GLU A 1 241 ? 27.890 -16.040 -25.446 1.00 75.81 241 GLU A N 1
ATOM 1837 C CA . GLU A 1 241 ? 27.821 -16.053 -26.919 1.00 75.81 241 GLU A CA 1
ATOM 1838 C C . GLU A 1 241 ? 28.889 -15.151 -27.578 1.00 75.81 241 GLU A C 1
ATOM 1840 O O . GLU A 1 241 ? 28.975 -15.113 -28.806 1.00 75.81 241 GLU A O 1
ATOM 1845 N N . MET A 1 242 ? 29.681 -14.432 -26.771 1.00 56.88 242 MET A N 1
ATOM 1846 C CA . MET A 1 242 ? 30.867 -13.667 -27.185 1.00 56.88 242 MET A CA 1
ATOM 1847 C C . MET A 1 242 ? 32.138 -14.498 -27.028 1.00 56.88 242 MET A C 1
ATOM 1849 O O . MET A 1 242 ? 33.019 -14.351 -27.904 1.00 56.88 242 MET A O 1
#

Sequence (242 aa):
MTPQQDDPEARLALWRALLNVSERLAGRCAVFASRLPMQDGRLHGEKPPKSIANWQLVEALSLLAILLRADDILTPNVTNVFGKTGPIPVREDGKDHWIWIQPNLSGGISGLAGRPDILVTFSGGVPSPSTALRVIECKCREQIGAPLIRAEFGKAHDLRIGSYLIWSFYTPSKAVIEGAKSLGLDLVSLGFDTDRRGDLIGKPENLVAHVANTLEVSKRHAGFARAQLKAGEAISKKMTEM

pLDDT: mean 90.19, std 10.55, range [32.47, 98.25]